Protein AF-A0A8B9MZ85-F1 (afdb_monomer_lite)

Sequence (224 aa):
MKKENIINDLSDKLKMLTQQQEKDKDLIETLSEDRARLLEEKKKLEEEVNKLRSSNFSPPTYSAAASETCGACAADVPTDTDRLVSDIAAEGRMDSTMETSMMAVHENVHMSEEKQRIMLLERTLQLKEEENKRLNQRLMSQSMSSVSSRHSEKIAIRDFQVGDLVLIILDERHDNYVLFTVSPTLYFLHSESLAALDLKPGECGKCQITFSYYLLLQITLLSK

pLDDT: mean 70.62, std 24.74, range [26.3, 98.62]

InterPro domains:
  IPR019460 Autophagy-related protein 11, C-terminal [PF10377] (136-198)
  IPR040040 Autophagy-related protein 11 [PTHR13222] (3-202)

Structure (mmCIF, N/CA/C/O backbone):
data_AF-A0A8B9MZ85-F1
#
_entry.id   AF-A0A8B9MZ85-F1
#
loop_
_atom_site.group_PDB
_atom_site.id
_atom_site.type_symbol
_atom_site.label_atom_id
_atom_site.label_alt_id
_atom_site.label_comp_id
_atom_site.label_asym_id
_atom_site.label_entity_id
_atom_site.label_seq_id
_atom_site.pdbx_PDB_ins_code
_atom_site.Cartn_x
_atom_site.Cartn_y
_atom_site.Cartn_z
_atom_site.occupancy
_atom_site.B_iso_or_equiv
_atom_site.auth_seq_id
_atom_site.auth_comp_id
_atom_site.auth_asym_id
_atom_site.auth_atom_id
_atom_site.pdbx_PDB_model_num
ATOM 1 N N . MET A 1 1 ? 37.169 29.923 6.397 1.00 67.94 1 MET A N 1
ATOM 2 C CA . MET A 1 1 ? 35.911 30.662 6.650 1.00 67.94 1 MET A CA 1
ATOM 3 C C . MET A 1 1 ? 34.661 29.919 6.175 1.00 67.94 1 MET A C 1
ATOM 5 O O . MET A 1 1 ? 34.071 29.260 7.010 1.00 67.94 1 MET A O 1
ATOM 9 N N . LYS A 1 2 ? 34.251 29.903 4.891 1.00 83.75 2 LYS A N 1
ATOM 10 C CA . LYS A 1 2 ? 32.970 29.246 4.502 1.00 83.75 2 LYS A CA 1
ATOM 11 C C . LYS A 1 2 ? 32.873 27.753 4.865 1.00 83.75 2 LYS A C 1
ATOM 13 O O . LYS A 1 2 ? 31.861 27.330 5.403 1.00 83.75 2 LYS A O 1
ATOM 18 N N . LYS A 1 3 ? 33.926 26.969 4.602 1.00 87.81 3 LYS A N 1
ATOM 19 C CA . LYS A 1 3 ? 33.958 25.529 4.930 1.00 87.81 3 LYS A CA 1
ATOM 20 C C . LYS A 1 3 ? 33.893 25.260 6.438 1.00 87.81 3 LYS A C 1
ATOM 22 O O . LYS A 1 3 ? 33.233 24.330 6.862 1.00 87.81 3 LYS A O 1
ATOM 27 N N . GLU A 1 4 ? 34.546 26.100 7.226 1.00 91.69 4 GLU A N 1
ATOM 28 C CA . GLU A 1 4 ? 34.612 25.982 8.686 1.00 91.69 4 GLU A CA 1
ATOM 29 C C . GLU A 1 4 ? 33.265 26.300 9.344 1.00 91.69 4 GLU A C 1
ATOM 31 O O . GLU A 1 4 ? 32.812 25.556 10.205 1.00 91.69 4 GLU A O 1
ATOM 36 N N . ASN A 1 5 ? 32.552 27.311 8.837 1.00 93.19 5 ASN A N 1
ATOM 37 C CA . ASN A 1 5 ? 31.185 27.604 9.274 1.00 93.19 5 ASN A CA 1
ATOM 38 C C . ASN A 1 5 ? 30.222 26.442 8.980 1.00 93.19 5 ASN A C 1
ATOM 40 O O . ASN A 1 5 ? 29.369 26.136 9.803 1.00 93.19 5 ASN A O 1
ATOM 44 N N . ILE A 1 6 ? 30.373 25.783 7.824 1.00 95.69 6 ILE A N 1
ATOM 45 C CA . ILE A 1 6 ? 29.563 24.609 7.462 1.00 95.69 6 ILE A CA 1
ATOM 46 C C . ILE A 1 6 ? 29.872 23.432 8.394 1.00 95.69 6 ILE A C 1
ATOM 48 O O . ILE A 1 6 ? 28.956 22.754 8.843 1.00 95.69 6 ILE A O 1
ATOM 52 N N . ILE A 1 7 ? 31.149 23.194 8.705 1.00 96.00 7 ILE A N 1
ATOM 53 C CA . ILE A 1 7 ? 31.558 22.122 9.624 1.00 96.00 7 ILE A CA 1
ATOM 54 C C . ILE A 1 7 ? 30.963 22.348 11.020 1.00 96.00 7 ILE A C 1
ATOM 56 O O . ILE A 1 7 ? 30.429 21.408 11.604 1.00 96.00 7 ILE A O 1
ATOM 60 N N . ASN A 1 8 ? 30.993 23.584 11.524 1.00 96.19 8 ASN A N 1
ATOM 61 C CA . ASN A 1 8 ? 30.421 23.914 12.829 1.00 96.19 8 ASN A CA 1
ATOM 62 C C . ASN A 1 8 ? 28.895 23.725 12.854 1.00 96.19 8 ASN A C 1
ATOM 64 O O . ASN A 1 8 ? 28.391 23.052 13.746 1.00 96.19 8 ASN A O 1
ATOM 68 N N . ASP A 1 9 ? 28.172 24.209 11.837 1.00 97.12 9 ASP A N 1
ATOM 69 C CA . ASP A 1 9 ? 26.714 24.022 11.730 1.00 97.12 9 ASP A CA 1
ATOM 70 C C . ASP A 1 9 ? 26.321 22.534 11.666 1.00 97.12 9 ASP A C 1
ATOM 72 O O . ASP A 1 9 ? 25.381 22.099 12.332 1.00 97.12 9 ASP A O 1
ATOM 76 N N . LEU A 1 10 ? 27.068 21.720 10.912 1.00 97.19 10 LEU A N 1
ATOM 77 C CA . LEU A 1 10 ? 26.842 20.273 10.860 1.00 97.19 10 LEU A CA 1
ATOM 78 C C . LEU A 1 10 ? 27.152 19.589 12.197 1.00 97.19 10 LEU A C 1
ATOM 80 O O . LEU A 1 10 ? 26.415 18.690 12.598 1.00 97.19 10 LEU A O 1
ATOM 84 N N . SER A 1 11 ? 28.204 20.017 12.895 1.00 97.38 11 SER A N 1
ATOM 85 C CA . SER A 1 11 ? 28.559 19.501 14.220 1.00 97.38 11 SER A CA 1
ATOM 86 C C . SER A 1 11 ? 27.481 19.824 15.260 1.00 97.38 11 SER A C 1
ATOM 88 O O . SER A 1 11 ? 27.093 18.954 16.042 1.00 97.38 11 SER A O 1
ATOM 90 N N . ASP A 1 12 ? 26.950 21.047 15.246 1.00 98.12 12 ASP A N 1
ATOM 91 C CA . ASP A 1 12 ? 25.876 21.465 16.147 1.00 98.12 12 ASP A CA 1
ATOM 92 C C . ASP A 1 12 ? 24.579 20.702 15.860 1.00 98.12 12 ASP A C 1
ATOM 94 O O . ASP A 1 12 ? 23.941 20.189 16.783 1.00 98.12 12 ASP A O 1
ATOM 98 N N . LYS A 1 13 ? 24.224 20.534 14.580 1.00 98.06 13 LYS A N 1
ATOM 99 C CA . LYS A 1 13 ? 23.077 19.712 14.165 1.00 98.06 13 LYS A CA 1
ATOM 100 C C . LYS A 1 13 ? 23.229 18.256 14.583 1.00 98.06 13 LYS A C 1
ATOM 102 O O . LYS A 1 13 ? 22.268 17.673 15.077 1.00 98.06 13 LYS A O 1
ATOM 107 N N . LEU A 1 14 ? 24.422 17.681 14.430 1.00 98.00 14 LEU A N 1
ATOM 108 C CA . LEU A 1 14 ? 24.700 16.315 14.864 1.00 98.00 14 LEU A CA 1
ATOM 109 C C . LEU A 1 14 ? 24.526 16.183 16.380 1.00 98.00 14 LEU A C 1
ATOM 111 O O . LEU A 1 14 ? 23.847 15.274 16.839 1.00 98.00 14 LEU A O 1
ATOM 115 N N . LYS A 1 15 ? 25.061 17.130 17.158 1.00 98.25 15 LYS A N 1
ATOM 116 C CA . LYS A 1 15 ? 24.920 17.143 18.619 1.00 98.25 15 LYS A CA 1
ATOM 117 C C . LYS A 1 15 ? 23.459 17.261 19.058 1.00 98.25 15 LYS A C 1
ATOM 119 O O . LYS A 1 15 ? 23.040 16.552 19.972 1.00 98.25 15 LYS A O 1
ATOM 124 N N . MET A 1 16 ? 22.689 18.128 18.402 1.00 98.25 16 MET A N 1
ATOM 125 C CA . MET A 1 16 ? 21.251 18.277 18.636 1.00 98.25 16 MET A CA 1
ATOM 126 C C . MET A 1 16 ? 20.495 16.982 18.330 1.00 98.25 16 MET A C 1
ATOM 128 O O . MET A 1 16 ? 19.674 16.551 19.137 1.00 98.25 16 MET A O 1
ATOM 132 N N . LEU A 1 17 ? 20.799 16.342 17.197 1.00 98.06 17 LEU A N 1
ATOM 133 C CA . LEU A 1 17 ? 20.158 15.097 16.786 1.00 98.06 17 LEU A CA 1
ATOM 134 C C . LEU A 1 17 ? 20.473 13.956 17.757 1.00 98.06 17 LEU A C 1
ATOM 136 O O . LEU A 1 17 ? 19.558 13.267 18.193 1.00 98.06 17 LEU A O 1
ATOM 140 N N . THR A 1 18 ? 21.734 13.803 18.165 1.00 97.69 18 THR A N 1
ATOM 141 C CA . THR A 1 18 ? 22.136 12.791 19.151 1.00 97.69 18 THR A CA 1
ATOM 142 C C . THR A 1 18 ? 21.452 13.017 20.499 1.00 97.69 18 THR A C 1
ATOM 144 O O . THR A 1 18 ? 20.992 12.065 21.123 1.00 97.69 18 THR A O 1
ATOM 147 N N . GLN A 1 19 ? 21.331 14.271 20.950 1.00 98.38 19 GLN A N 1
ATOM 148 C CA . GLN A 1 19 ? 20.625 14.569 22.197 1.00 98.38 19 GLN A CA 1
ATOM 149 C C . GLN A 1 19 ? 19.125 14.264 22.094 1.00 98.38 19 GLN A C 1
ATOM 151 O O . GLN A 1 19 ? 18.524 13.814 23.066 1.00 98.38 19 GLN A O 1
ATOM 156 N N . GLN A 1 20 ? 18.509 14.530 20.940 1.00 98.25 20 GLN A N 1
ATOM 157 C CA . GLN A 1 20 ? 17.109 14.185 20.718 1.00 98.25 20 GLN A CA 1
ATOM 158 C C . GLN A 1 20 ? 16.909 12.668 20.689 1.00 98.25 20 GLN A C 1
ATOM 160 O O . GLN A 1 20 ? 15.994 12.174 21.334 1.00 98.25 20 GLN A O 1
ATOM 165 N N . GLN A 1 21 ? 17.807 11.934 20.030 1.00 98.44 21 GLN A N 1
ATOM 166 C CA . GLN A 1 21 ? 17.767 10.477 19.975 1.00 98.44 21 GLN A CA 1
ATOM 167 C C . GLN A 1 21 ? 17.845 9.839 21.370 1.00 98.44 21 GLN A C 1
ATOM 169 O O . GLN A 1 21 ? 17.145 8.861 21.616 1.00 98.44 21 GLN A O 1
ATOM 174 N N . GLU A 1 22 ? 18.644 10.392 22.289 1.00 98.19 22 GLU A N 1
ATOM 175 C CA . GLU A 1 22 ? 18.686 9.891 23.671 1.00 98.19 22 GLU A CA 1
ATOM 176 C C . GLU A 1 22 ? 17.359 10.143 24.404 1.00 98.19 22 GLU A C 1
ATOM 178 O O . GLU A 1 22 ? 16.815 9.230 25.013 1.00 98.19 22 GLU A O 1
ATOM 183 N N . LYS A 1 23 ? 16.767 11.338 24.262 1.00 98.50 23 LYS A N 1
ATOM 184 C CA . LYS A 1 23 ? 15.450 11.640 24.858 1.00 98.50 23 LYS A CA 1
ATOM 185 C C . LYS A 1 23 ? 14.351 10.730 24.313 1.00 98.50 23 LYS A C 1
ATOM 187 O O . LYS A 1 23 ? 13.494 10.275 25.065 1.00 98.50 23 LYS A O 1
ATOM 192 N N . ASP A 1 24 ? 14.363 10.488 23.005 1.00 98.50 24 ASP A N 1
ATOM 193 C CA . ASP A 1 24 ? 13.384 9.622 22.354 1.00 98.50 24 ASP A CA 1
ATOM 194 C C . ASP A 1 24 ? 13.557 8.170 22.817 1.00 98.50 24 ASP A C 1
ATOM 196 O O . ASP A 1 24 ? 12.569 7.479 23.055 1.00 98.50 24 ASP A O 1
ATOM 200 N N . LYS A 1 25 ? 14.802 7.716 23.002 1.00 98.56 25 LYS A N 1
ATOM 201 C CA . LYS A 1 25 ? 15.117 6.398 23.562 1.00 98.56 25 LYS A CA 1
ATOM 202 C C . LYS A 1 25 ? 14.575 6.248 24.988 1.00 98.56 25 LYS A C 1
ATOM 204 O O . LYS A 1 25 ? 13.871 5.272 25.239 1.00 98.56 25 LYS A O 1
ATOM 209 N N . ASP A 1 26 ? 14.828 7.214 25.870 1.00 98.31 26 ASP A N 1
ATOM 210 C CA . ASP A 1 26 ? 14.332 7.195 27.257 1.00 98.31 26 ASP A CA 1
ATOM 211 C C . ASP A 1 26 ? 12.791 7.189 27.310 1.00 98.31 26 ASP A C 1
ATOM 213 O O . ASP A 1 26 ? 12.164 6.481 28.106 1.00 98.31 26 ASP A O 1
ATOM 217 N N . LEU A 1 27 ? 12.150 7.951 26.417 1.00 98.62 27 LEU A N 1
ATOM 218 C CA . LEU A 1 27 ? 10.695 7.980 26.291 1.00 98.62 27 LEU A CA 1
ATOM 219 C C . LEU A 1 27 ? 10.138 6.630 25.817 1.00 98.62 27 LEU A C 1
ATOM 221 O O . LEU A 1 27 ? 9.142 6.149 26.359 1.00 98.62 27 LEU A O 1
ATOM 225 N N . ILE A 1 28 ? 10.767 6.013 24.813 1.00 98.62 28 ILE A N 1
ATOM 226 C CA . ILE A 1 28 ? 10.369 4.695 24.303 1.00 98.62 28 ILE A CA 1
ATOM 227 C C . ILE A 1 28 ? 10.522 3.626 25.387 1.00 98.62 28 ILE A C 1
ATOM 229 O O . ILE A 1 28 ? 9.638 2.776 25.511 1.00 98.62 28 ILE A O 1
ATOM 233 N N . GLU A 1 29 ? 11.601 3.663 26.169 1.00 98.19 29 GLU A N 1
ATOM 234 C CA . GLU A 1 29 ? 11.818 2.750 27.295 1.00 98.19 29 GLU A CA 1
ATOM 235 C C . GLU A 1 29 ? 10.688 2.882 28.324 1.00 98.19 29 GLU A C 1
ATOM 237 O O . GLU A 1 29 ? 9.992 1.902 28.592 1.00 98.19 29 GLU A O 1
ATOM 242 N N . THR A 1 30 ? 10.394 4.109 28.765 1.00 98.44 30 THR A N 1
ATOM 243 C CA . THR A 1 30 ? 9.303 4.393 29.716 1.00 98.44 30 THR A CA 1
ATOM 244 C C . THR A 1 30 ? 7.948 3.890 29.202 1.00 98.44 30 THR A C 1
ATOM 246 O O . THR A 1 30 ? 7.232 3.166 29.891 1.00 98.44 30 THR A O 1
ATOM 249 N N . LEU A 1 31 ? 7.592 4.208 27.952 1.00 98.38 31 LEU A N 1
ATOM 250 C CA . LEU A 1 31 ? 6.328 3.759 27.354 1.00 98.38 31 LEU A CA 1
ATOM 251 C C . LEU A 1 31 ? 6.259 2.232 27.200 1.00 98.38 31 LEU A C 1
ATOM 253 O O . LEU A 1 31 ? 5.176 1.644 27.276 1.00 98.38 31 LEU A O 1
ATOM 257 N N . SER A 1 32 ? 7.399 1.581 26.971 1.00 98.44 32 SER A N 1
ATOM 258 C CA . SER A 1 32 ? 7.479 0.124 26.855 1.00 98.44 32 SER A CA 1
ATOM 259 C C . SER A 1 32 ? 7.265 -0.556 28.205 1.00 98.44 32 SER A C 1
ATOM 261 O O . SER A 1 32 ? 6.526 -1.542 28.275 1.00 98.44 32 SER A O 1
ATOM 263 N N . GLU A 1 33 ? 7.840 -0.009 29.275 1.00 98.44 33 GLU A N 1
ATOM 264 C CA . GLU A 1 33 ? 7.593 -0.465 30.644 1.00 98.44 33 GLU A CA 1
ATOM 265 C C . GLU A 1 33 ? 6.125 -0.281 31.040 1.00 98.44 33 GLU A C 1
ATOM 267 O O . GLU A 1 33 ? 5.496 -1.215 31.541 1.00 98.44 33 GLU A O 1
ATOM 272 N N . ASP A 1 34 ? 5.547 0.888 30.763 1.00 98.62 34 ASP A N 1
ATOM 273 C CA . ASP A 1 34 ? 4.136 1.183 31.032 1.00 98.62 34 ASP A CA 1
ATOM 274 C C . ASP A 1 34 ? 3.213 0.193 30.311 1.00 98.62 34 ASP A C 1
ATOM 276 O O . ASP A 1 34 ? 2.289 -0.368 30.907 1.00 98.62 34 ASP A O 1
ATOM 280 N N . ARG A 1 35 ? 3.501 -0.090 29.035 1.00 98.38 35 ARG A N 1
ATOM 281 C CA . ARG A 1 35 ? 2.769 -1.086 28.247 1.00 98.38 35 ARG A CA 1
ATOM 282 C C . ARG A 1 35 ? 2.878 -2.486 28.848 1.00 98.38 35 ARG A C 1
ATOM 284 O O . ARG A 1 35 ? 1.881 -3.209 28.851 1.00 98.38 35 ARG A O 1
ATOM 291 N N . ALA A 1 36 ? 4.055 -2.882 29.334 1.00 98.44 36 ALA A N 1
ATOM 292 C CA . ALA A 1 36 ? 4.249 -4.182 29.970 1.00 98.44 36 ALA A CA 1
ATOM 293 C C . ALA A 1 36 ? 3.409 -4.308 31.251 1.00 98.44 36 ALA A C 1
ATOM 295 O O . ALA A 1 36 ? 2.686 -5.295 31.404 1.00 98.44 36 ALA A O 1
ATOM 296 N N . ARG A 1 37 ? 3.416 -3.278 32.109 1.00 98.50 37 ARG A N 1
ATOM 297 C CA . ARG A 1 37 ? 2.602 -3.247 33.337 1.00 98.50 37 ARG A CA 1
ATOM 298 C C . ARG A 1 37 ? 1.105 -3.318 33.036 1.00 98.50 37 ARG A C 1
ATOM 300 O O . ARG A 1 37 ? 0.395 -4.107 33.651 1.00 98.50 37 ARG A O 1
ATOM 307 N N . LEU A 1 38 ? 0.631 -2.562 32.043 1.00 98.44 38 LEU A N 1
ATOM 308 C CA . LEU A 1 38 ? -0.774 -2.600 31.621 1.00 98.44 38 LEU A CA 1
ATOM 309 C C . LEU A 1 38 ? -1.193 -3.971 31.073 1.00 98.44 38 LEU A C 1
ATOM 311 O O . LEU A 1 38 ? -2.313 -4.416 31.317 1.00 98.44 38 LEU A O 1
ATOM 315 N N . LEU A 1 39 ? -0.319 -4.655 30.328 1.00 97.81 39 LEU A N 1
ATOM 316 C CA . LEU A 1 39 ? -0.603 -6.005 29.829 1.00 97.81 39 LEU A CA 1
ATOM 317 C C . LEU A 1 39 ? -0.692 -7.032 30.962 1.00 97.81 39 LEU A C 1
ATOM 319 O O . LEU A 1 39 ? -1.537 -7.926 30.903 1.00 97.81 39 LEU A O 1
ATOM 323 N N . GLU A 1 40 ? 0.143 -6.899 31.989 1.00 98.19 40 GLU A N 1
ATOM 324 C CA . GLU A 1 40 ? 0.089 -7.748 33.179 1.00 98.19 40 GLU A CA 1
ATOM 325 C C . GLU A 1 40 ? -1.189 -7.506 33.996 1.00 98.19 40 GLU A C 1
ATOM 327 O O . GLU A 1 40 ? -1.886 -8.462 34.344 1.00 98.19 40 GLU A O 1
ATOM 332 N N . GLU A 1 41 ? -1.555 -6.243 34.231 1.00 97.81 41 GLU A N 1
ATOM 333 C CA . GLU A 1 41 ? -2.801 -5.885 34.918 1.00 97.81 41 GLU A CA 1
ATOM 334 C C . GLU A 1 41 ? -4.027 -6.397 34.155 1.00 97.81 41 GLU A C 1
ATOM 336 O O . GLU A 1 41 ? -4.907 -7.034 34.737 1.00 97.81 41 GLU A O 1
ATOM 341 N N . LYS A 1 42 ? -4.053 -6.202 32.831 1.00 97.25 42 LYS A N 1
ATOM 342 C CA . LYS A 1 42 ? -5.108 -6.735 31.968 1.00 97.25 42 LYS A CA 1
ATOM 343 C C . LYS A 1 42 ? -5.227 -8.253 32.112 1.00 97.25 42 LYS A C 1
ATOM 345 O O . LYS A 1 42 ? -6.336 -8.751 32.285 1.00 97.25 42 LYS A O 1
ATOM 350 N N . LYS A 1 43 ? -4.107 -8.982 32.061 1.00 98.31 43 LYS A N 1
ATOM 351 C CA . LYS A 1 43 ? -4.096 -10.442 32.221 1.00 98.31 43 LYS A CA 1
ATOM 352 C C . LYS A 1 43 ? -4.680 -10.850 33.576 1.00 98.31 43 LYS A C 1
ATOM 354 O O . LYS A 1 43 ? -5.519 -11.745 33.631 1.00 98.31 43 LYS A O 1
ATOM 359 N N . LYS A 1 44 ? -4.284 -10.173 34.656 1.00 98.00 44 LYS A N 1
ATOM 360 C CA . LYS A 1 44 ? -4.810 -10.433 36.001 1.00 98.00 44 LYS A CA 1
ATOM 361 C C . LYS A 1 44 ? -6.325 -10.211 36.073 1.00 98.00 44 LYS A C 1
ATOM 363 O O . LYS A 1 44 ? -7.040 -11.054 36.607 1.00 98.00 44 LYS A O 1
ATOM 368 N N . LEU A 1 45 ? -6.826 -9.115 35.503 1.00 97.75 45 LEU A N 1
ATOM 369 C CA . LEU A 1 45 ? -8.263 -8.832 35.457 1.00 97.75 45 LEU A CA 1
ATOM 370 C C . LEU A 1 45 ? -9.027 -9.860 34.608 1.00 97.75 45 LEU A C 1
ATOM 372 O O . LEU A 1 45 ? -10.111 -10.290 34.995 1.00 97.75 45 LEU A O 1
ATOM 376 N N . GLU A 1 46 ? -8.468 -10.298 33.478 1.00 96.12 46 GLU A N 1
ATOM 377 C CA . GLU A 1 46 ? -9.050 -11.368 32.657 1.00 96.12 46 GLU A CA 1
ATOM 378 C C . GLU A 1 46 ? -9.126 -12.700 33.424 1.00 96.12 46 GLU A C 1
ATOM 380 O O . GLU A 1 46 ? -10.148 -13.388 33.360 1.00 96.12 46 GLU A O 1
ATOM 385 N N . GLU A 1 47 ? -8.093 -13.043 34.199 1.00 96.94 47 GLU A N 1
ATOM 386 C CA . GLU A 1 47 ? -8.089 -14.217 35.080 1.00 96.94 47 GLU A CA 1
ATOM 387 C C . GLU A 1 47 ? -9.144 -14.107 36.193 1.00 96.94 47 GLU A C 1
ATOM 389 O O . GLU A 1 47 ? -9.865 -15.075 36.451 1.00 96.94 47 GLU A O 1
ATOM 394 N N . GLU A 1 48 ? -9.299 -12.934 36.816 1.00 96.38 48 GLU A N 1
ATOM 395 C CA . GLU A 1 48 ? -10.333 -12.680 37.828 1.00 96.38 48 GLU A CA 1
ATOM 396 C C . GLU A 1 48 ? -11.751 -12.786 37.243 1.00 96.38 48 GLU A C 1
ATOM 398 O O . GLU A 1 48 ? -12.607 -13.466 37.816 1.00 96.38 48 GLU A O 1
ATOM 403 N N . VAL A 1 49 ? -11.997 -12.205 36.064 1.00 95.31 49 VAL A N 1
ATOM 404 C CA . VAL A 1 49 ? -13.276 -12.332 35.344 1.00 95.31 49 VAL A CA 1
ATOM 405 C C . VAL A 1 49 ? -13.561 -13.793 34.996 1.00 95.31 49 VAL A C 1
ATOM 407 O O . VAL A 1 49 ? -14.684 -14.270 35.180 1.00 95.31 49 VAL A O 1
ATOM 410 N N . ASN A 1 50 ? -12.554 -14.533 34.531 1.00 94.00 50 ASN A N 1
ATOM 411 C CA . ASN A 1 50 ? -12.704 -15.948 34.208 1.00 94.00 50 ASN A CA 1
ATOM 412 C C . ASN A 1 50 ? -12.970 -16.802 35.462 1.00 94.00 50 ASN A C 1
ATOM 414 O O . ASN A 1 50 ? -13.787 -17.727 35.426 1.00 94.00 50 ASN A O 1
ATOM 418 N N . LYS A 1 51 ? -12.346 -16.469 36.598 1.00 95.44 51 LYS A N 1
ATOM 419 C CA . LYS A 1 51 ? -12.603 -17.102 37.899 1.00 95.44 51 LYS A CA 1
ATOM 420 C C . LYS A 1 51 ? -14.030 -16.847 38.387 1.00 95.44 51 LYS A C 1
ATOM 422 O O . LYS A 1 51 ? -14.687 -17.775 38.844 1.00 95.44 51 LYS A O 1
ATOM 427 N N . LEU A 1 52 ? -14.540 -15.623 38.257 1.00 92.69 52 LEU A N 1
ATOM 428 C CA . LEU A 1 52 ? -15.928 -15.303 38.611 1.00 92.69 52 LEU A CA 1
ATOM 429 C C . LEU A 1 52 ? -16.924 -16.011 37.685 1.00 92.69 52 LEU A C 1
ATOM 431 O O . LEU A 1 52 ? -17.915 -16.568 38.151 1.00 92.69 52 LEU A O 1
ATOM 435 N N . ARG A 1 53 ? -16.637 -16.062 36.379 1.00 90.94 53 ARG A N 1
ATOM 436 C CA . ARG A 1 53 ? -17.454 -16.809 35.412 1.00 90.94 53 ARG A CA 1
ATOM 437 C C . ARG A 1 53 ? -17.486 -18.305 35.730 1.00 90.94 53 ARG A C 1
ATOM 439 O O . ARG A 1 53 ? -18.555 -18.898 35.665 1.00 90.94 53 ARG A O 1
ATOM 446 N N . SER A 1 54 ? -16.352 -18.906 36.088 1.00 81.06 54 SER A N 1
ATOM 447 C CA . SER A 1 54 ? -16.277 -20.327 36.465 1.00 81.06 54 SER A CA 1
ATOM 448 C C . SER A 1 54 ? -16.871 -20.618 37.849 1.00 81.06 54 SER A C 1
ATOM 450 O O . SER A 1 54 ? -17.468 -21.673 38.036 1.00 81.06 54 SER A O 1
ATOM 452 N N . SER A 1 55 ? -16.799 -19.674 38.793 1.00 75.19 55 SER A N 1
ATOM 453 C CA . SER A 1 55 ? -17.421 -19.786 40.120 1.00 75.19 55 SER A CA 1
ATOM 454 C C . SER A 1 55 ? -18.952 -19.683 40.096 1.00 75.19 55 SER A C 1
ATOM 456 O O . SER A 1 55 ? -19.595 -20.152 41.032 1.00 75.19 55 SER A O 1
ATOM 458 N N . ASN A 1 56 ? -19.540 -19.079 39.058 1.00 58.97 56 ASN A N 1
ATOM 459 C CA . ASN A 1 56 ? -20.989 -18.876 38.934 1.00 58.97 56 ASN A CA 1
ATOM 460 C C . ASN A 1 56 ? -21.725 -20.009 38.195 1.00 58.97 56 ASN A C 1
ATOM 462 O O . ASN A 1 56 ? -22.934 -19.917 37.994 1.00 58.97 56 ASN A O 1
ATOM 466 N N . PHE A 1 57 ? -21.038 -21.093 37.822 1.00 53.69 57 PHE A N 1
ATOM 467 C CA . PHE A 1 57 ? -21.686 -22.327 37.373 1.00 53.69 57 PHE A CA 1
ATOM 468 C C . PHE A 1 57 ? -21.798 -23.317 38.537 1.00 53.69 57 PHE A C 1
ATOM 470 O O . PHE A 1 57 ? -21.061 -24.299 38.606 1.00 53.69 57 PHE A O 1
ATOM 477 N N . SER A 1 58 ? -22.750 -23.082 39.445 1.00 49.44 58 SER A N 1
ATOM 478 C CA . SER A 1 58 ? -23.374 -24.188 40.173 1.00 49.44 58 SER A CA 1
ATOM 479 C C . SER A 1 58 ? -24.723 -24.488 39.508 1.00 49.44 58 SER A C 1
ATOM 481 O O . SER A 1 58 ? -25.568 -23.596 39.394 1.00 49.44 58 SER A O 1
ATOM 483 N N . PRO A 1 59 ? -24.952 -25.709 38.995 1.00 43.47 59 PRO A N 1
ATOM 484 C CA . PRO A 1 59 ? -26.303 -26.112 38.657 1.00 43.47 59 PRO A CA 1
ATOM 485 C C . PRO A 1 59 ? -27.082 -26.232 39.975 1.00 43.47 59 PRO A C 1
ATOM 487 O O . PRO A 1 59 ? -26.553 -26.790 40.943 1.00 43.47 59 PRO A O 1
ATOM 490 N N . PRO A 1 60 ? -28.318 -25.721 40.063 1.00 38.56 60 PRO A N 1
ATOM 491 C CA . PRO A 1 60 ? -29.134 -25.973 41.232 1.00 38.56 60 PRO A CA 1
ATOM 492 C C . PRO A 1 60 ? -29.432 -27.476 41.320 1.00 38.56 60 PRO A C 1
ATOM 494 O O . PRO A 1 60 ? -30.064 -28.070 40.448 1.00 38.56 60 PRO A O 1
ATOM 497 N N . THR A 1 61 ? -28.924 -28.089 42.389 1.00 42.91 61 THR A N 1
ATOM 498 C CA . THR A 1 61 ? -29.290 -29.424 42.857 1.00 42.91 61 THR A CA 1
ATOM 499 C C . THR A 1 61 ? -30.774 -29.429 43.201 1.00 42.91 61 THR A C 1
ATOM 501 O O . THR A 1 61 ? -31.176 -28.855 44.212 1.00 42.91 61 THR A O 1
ATOM 504 N N . TYR A 1 62 ? -31.580 -30.126 42.406 1.00 36.69 62 TYR A N 1
ATOM 505 C CA . TYR A 1 62 ? -32.903 -30.572 42.830 1.00 36.69 62 TYR A CA 1
ATOM 506 C C . TYR A 1 62 ? -32.862 -32.087 42.972 1.00 36.69 62 TYR A C 1
ATOM 508 O O . TYR A 1 62 ? -32.560 -32.814 42.027 1.00 36.69 62 TYR A O 1
ATOM 516 N N . SER A 1 63 ? -33.111 -32.541 44.195 1.00 37.19 63 SER A N 1
ATOM 517 C CA . SER A 1 63 ? -33.147 -33.944 44.573 1.00 37.19 63 SER A CA 1
ATOM 518 C C . SER A 1 63 ? -34.585 -34.471 44.532 1.00 37.19 63 SER A C 1
ATOM 520 O O . SER A 1 63 ? -35.494 -33.804 45.018 1.00 37.19 63 SER A O 1
ATOM 522 N N . ALA A 1 64 ? -34.702 -35.706 44.032 1.00 31.08 64 ALA A N 1
ATOM 523 C CA . ALA A 1 64 ? -35.697 -36.749 44.312 1.00 31.08 64 ALA A CA 1
ATOM 524 C C . ALA A 1 64 ? -37.156 -36.612 43.814 1.00 31.08 64 ALA A C 1
ATOM 526 O O . ALA A 1 64 ? -37.956 -35.890 44.398 1.00 31.08 64 ALA A O 1
ATOM 527 N N . ALA A 1 65 ? -37.541 -37.499 42.879 1.00 30.55 65 ALA A N 1
ATOM 528 C CA . ALA A 1 65 ? -38.522 -38.568 43.148 1.00 30.55 65 ALA A CA 1
ATOM 529 C C . ALA A 1 65 ? -38.573 -39.656 42.039 1.00 30.55 65 ALA A C 1
ATOM 531 O O . ALA A 1 65 ? -38.798 -39.354 40.874 1.00 30.55 65 ALA A O 1
ATOM 532 N N . ALA A 1 66 ? -38.453 -40.915 42.490 1.00 29.14 66 ALA A N 1
ATOM 533 C CA . ALA A 1 66 ? -39.059 -42.166 41.990 1.00 29.14 66 ALA A CA 1
ATOM 534 C C . ALA A 1 66 ? -38.542 -42.904 40.718 1.00 29.14 66 ALA A C 1
ATOM 536 O O . ALA A 1 66 ? -38.900 -42.596 39.589 1.00 29.14 66 ALA A O 1
ATOM 537 N N . SER A 1 67 ? -37.813 -43.997 41.005 1.00 30.41 67 SER A N 1
ATOM 538 C CA . SER A 1 67 ? -37.943 -45.393 40.518 1.00 30.41 67 SER A CA 1
ATOM 539 C C . SER A 1 67 ? -37.790 -45.792 39.033 1.00 30.41 67 SER A C 1
ATOM 541 O O . SER A 1 67 ? -38.727 -45.759 38.249 1.00 30.41 67 SER A O 1
ATOM 543 N N . GLU A 1 68 ? -36.591 -46.320 38.745 1.00 34.06 68 GLU A N 1
ATOM 544 C CA . GLU A 1 68 ? -36.228 -47.611 38.105 1.00 34.06 68 GLU A CA 1
ATOM 545 C C . GLU A 1 68 ? -37.110 -48.245 37.000 1.00 34.06 68 GLU A C 1
ATOM 547 O O . GLU A 1 68 ? -38.197 -48.746 37.268 1.00 34.06 68 GLU A O 1
ATOM 552 N N . THR A 1 69 ? -36.542 -48.437 35.793 1.00 27.97 69 THR A N 1
ATOM 553 C CA . THR A 1 69 ? -36.238 -49.770 35.196 1.00 27.97 69 THR A CA 1
ATOM 554 C C . THR A 1 69 ? -35.493 -49.675 33.842 1.00 27.97 69 THR A C 1
ATOM 556 O O . THR A 1 69 ? -35.917 -48.979 32.934 1.00 27.97 69 THR A O 1
ATOM 559 N N . CYS A 1 70 ? -34.372 -50.411 33.749 1.00 32.78 70 CYS A N 1
ATOM 560 C CA . CYS A 1 70 ? -33.700 -51.032 32.584 1.00 32.78 70 CYS A CA 1
ATOM 561 C C . CYS A 1 70 ? -33.772 -50.424 31.159 1.00 32.78 70 CYS A C 1
ATOM 563 O O . CYS A 1 70 ? -34.826 -50.407 30.534 1.00 32.78 70 CYS A O 1
ATOM 565 N N . GLY A 1 71 ? -32.597 -50.208 30.545 1.00 28.98 71 GLY A N 1
ATOM 566 C CA . GLY A 1 71 ? -32.430 -50.247 29.080 1.00 28.98 71 GLY A CA 1
ATOM 567 C C . GLY A 1 71 ? -31.230 -49.448 28.565 1.00 28.98 71 GLY A C 1
ATOM 568 O O . GLY A 1 71 ? -31.093 -48.273 28.868 1.00 28.98 71 GLY A O 1
ATOM 569 N N . ALA A 1 72 ? -30.335 -50.091 27.821 1.00 32.31 72 ALA A N 1
ATOM 570 C CA . ALA A 1 72 ? -29.008 -49.599 27.461 1.00 32.31 72 ALA A CA 1
ATOM 571 C C . ALA A 1 72 ? -28.952 -48.621 26.261 1.00 32.31 72 ALA A C 1
ATOM 573 O O . ALA A 1 72 ? -29.726 -48.737 25.321 1.00 32.31 72 ALA A O 1
ATOM 574 N N . CYS A 1 73 ? -27.911 -47.776 26.291 1.00 35.22 73 CYS A N 1
ATOM 575 C CA . CYS A 1 73 ? -27.115 -47.220 25.180 1.00 35.22 73 CYS A CA 1
ATOM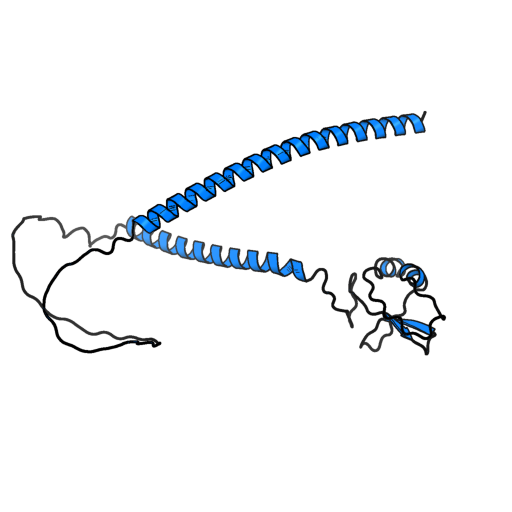 576 C C . CYS A 1 73 ? -27.727 -46.248 24.139 1.00 35.22 73 CYS A C 1
ATOM 578 O O . CYS A 1 73 ? -28.347 -46.650 23.169 1.00 35.22 73 CYS A O 1
ATOM 580 N N . ALA A 1 74 ? -27.285 -44.990 24.287 1.00 31.42 74 ALA A N 1
ATOM 581 C CA . ALA A 1 74 ? -26.470 -44.195 23.350 1.00 31.42 74 ALA A CA 1
ATOM 582 C C . ALA A 1 74 ? -27.045 -43.621 22.030 1.00 31.42 74 ALA A C 1
ATOM 584 O O . ALA A 1 74 ? -27.369 -44.343 21.097 1.00 31.42 74 ALA A O 1
ATOM 585 N N . ALA A 1 75 ? -26.858 -42.292 21.958 1.00 35.81 75 ALA A N 1
ATOM 586 C CA . ALA A 1 75 ? -26.664 -41.400 20.809 1.00 35.81 75 ALA A CA 1
ATOM 587 C C . ALA A 1 75 ? -27.897 -40.994 19.984 1.00 35.81 75 ALA A C 1
ATOM 589 O O . ALA A 1 75 ? -28.379 -41.762 19.164 1.00 35.81 75 ALA A O 1
ATOM 590 N N . ASP A 1 76 ? -28.283 -39.717 20.117 1.00 26.30 76 ASP A N 1
ATOM 591 C CA . ASP A 1 76 ? -29.121 -39.013 19.142 1.00 26.30 76 ASP A CA 1
ATOM 592 C C . ASP A 1 76 ? -28.484 -37.662 18.752 1.00 26.30 76 ASP A C 1
ATOM 594 O O . ASP A 1 76 ? -28.337 -36.738 19.553 1.00 26.30 76 ASP A O 1
ATOM 598 N N . VAL A 1 77 ? -28.053 -37.609 17.494 1.00 38.03 77 VAL A N 1
ATOM 599 C CA . VAL A 1 77 ? -28.048 -36.458 16.567 1.00 38.03 77 VAL A CA 1
ATOM 600 C C . VAL A 1 77 ? -29.360 -36.644 15.789 1.00 38.03 77 VAL A C 1
ATOM 602 O O . VAL A 1 77 ? -29.556 -37.810 15.435 1.00 38.03 77 VAL A O 1
ATOM 605 N N . PRO A 1 78 ? -30.248 -35.664 15.464 1.00 41.41 78 PRO A N 1
ATOM 606 C CA . PRO A 1 78 ? -30.003 -34.582 14.479 1.00 41.41 78 PRO A CA 1
ATOM 607 C C . PRO A 1 78 ? -30.861 -33.286 14.690 1.00 41.41 78 PRO A C 1
ATOM 609 O O . PRO A 1 78 ? -31.779 -33.258 15.495 1.00 41.41 78 PRO A O 1
ATOM 612 N N . THR A 1 79 ? -30.449 -32.103 14.214 1.00 30.75 79 THR A N 1
ATOM 613 C CA . THR A 1 79 ? -30.815 -31.446 12.929 1.00 30.75 79 THR A CA 1
ATOM 614 C C . THR A 1 79 ? -32.261 -30.927 12.827 1.00 30.75 79 THR A C 1
ATOM 616 O O . THR A 1 79 ? -33.208 -31.682 13.006 1.00 30.75 79 THR A O 1
ATOM 619 N N . ASP A 1 80 ? -3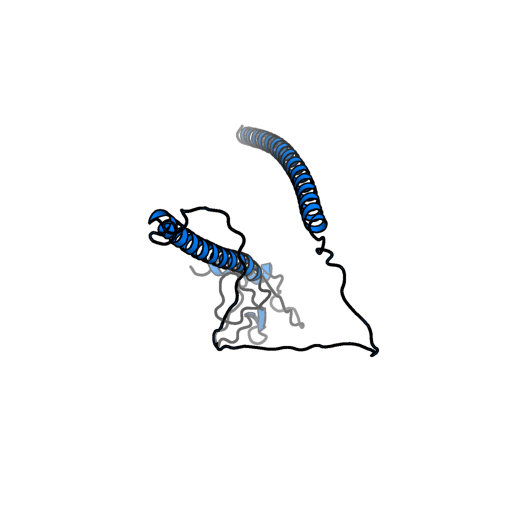2.354 -29.661 12.389 1.00 29.45 80 ASP A N 1
ATOM 620 C CA . ASP A 1 80 ? -33.464 -29.009 11.671 1.00 29.45 80 ASP A CA 1
ATOM 621 C C . ASP A 1 80 ? -34.775 -28.727 12.424 1.00 29.45 80 ASP A C 1
ATOM 623 O O . ASP A 1 80 ? -35.142 -29.408 13.366 1.00 29.45 80 ASP A O 1
ATOM 627 N N . THR A 1 81 ? -35.634 -27.780 12.056 1.00 32.81 81 THR A N 1
ATOM 628 C CA . THR A 1 81 ? -35.622 -26.533 11.276 1.00 32.81 81 THR A CA 1
ATOM 629 C C . THR A 1 81 ? -37.095 -26.101 11.341 1.00 32.81 81 THR A C 1
ATOM 631 O O . THR A 1 81 ? -37.978 -26.896 11.044 1.00 32.81 81 THR A O 1
ATOM 634 N N . ASP A 1 82 ? -37.334 -24.849 11.730 1.00 30.72 82 ASP A N 1
ATOM 635 C CA . ASP A 1 82 ? -38.515 -24.025 11.434 1.00 30.72 82 ASP A CA 1
ATOM 636 C C . ASP A 1 82 ? -39.960 -24.430 11.844 1.00 30.72 82 ASP A C 1
ATOM 638 O O . ASP A 1 82 ? -40.500 -25.472 11.495 1.00 30.72 82 ASP A O 1
ATOM 642 N N . ARG A 1 83 ? -40.642 -23.386 12.352 1.00 35.81 83 ARG A N 1
ATOM 643 C CA . ARG A 1 83 ? -42.034 -22.957 12.071 1.00 35.81 83 ARG A CA 1
ATOM 644 C C . ARG A 1 83 ? -43.213 -23.486 12.906 1.00 35.81 83 ARG A C 1
ATOM 646 O O . ARG A 1 83 ? -43.783 -24.530 12.645 1.00 35.81 83 ARG A O 1
ATOM 653 N N . LEU A 1 84 ? -43.674 -22.541 13.736 1.00 35.16 84 LEU A N 1
ATOM 654 C CA . LEU A 1 84 ? -45.013 -21.923 13.775 1.00 35.16 84 LEU A CA 1
ATOM 655 C C . LEU A 1 84 ? -46.262 -22.760 14.123 1.00 35.16 84 LEU A C 1
ATOM 657 O O . LEU A 1 84 ? -46.583 -23.756 13.492 1.00 35.16 84 LEU A O 1
ATOM 661 N N . VAL A 1 85 ? -47.064 -22.095 14.966 1.00 30.55 85 VAL A N 1
ATOM 662 C CA . VAL A 1 85 ? -48.537 -22.034 15.063 1.00 30.55 85 VAL A CA 1
ATOM 663 C C . VAL A 1 85 ? -49.101 -22.497 16.414 1.00 30.55 85 VAL A C 1
ATOM 665 O O . VAL A 1 85 ? -48.844 -23.589 16.903 1.00 30.55 85 VAL A O 1
ATOM 668 N N . SER A 1 86 ? -49.848 -21.549 16.984 1.00 34.88 86 SER A N 1
ATOM 669 C CA . SER A 1 86 ? -50.684 -21.513 18.182 1.00 34.88 86 SER A CA 1
ATOM 670 C C . SER A 1 86 ? -51.624 -22.701 18.402 1.00 34.88 86 SER A C 1
ATOM 672 O O . SER A 1 86 ? -52.064 -23.313 17.438 1.00 34.88 86 SER A O 1
ATOM 674 N N . ASP A 1 87 ? -52.019 -22.932 19.664 1.00 32.72 87 ASP A N 1
ATOM 675 C CA . ASP A 1 87 ? -53.411 -22.780 20.150 1.00 32.72 87 ASP A CA 1
ATOM 676 C C . ASP A 1 87 ? -53.531 -23.209 21.638 1.00 32.72 87 ASP A C 1
ATOM 678 O O . ASP A 1 87 ? -52.950 -24.205 22.051 1.00 32.72 87 ASP A O 1
ATOM 682 N N . ILE A 1 88 ? -53.990 -22.325 22.537 1.00 33.34 88 ILE A N 1
ATOM 683 C CA . ILE A 1 88 ? -55.354 -22.170 23.106 1.00 33.34 88 ILE A CA 1
ATOM 684 C C . ILE A 1 88 ? -55.508 -22.831 24.496 1.00 33.34 88 ILE A C 1
ATOM 686 O O . ILE A 1 88 ? -55.419 -24.038 24.656 1.00 33.34 88 ILE A O 1
ATOM 690 N N . ALA A 1 89 ? -55.760 -21.947 25.473 1.00 31.97 89 ALA A N 1
ATOM 691 C CA . ALA A 1 89 ? -56.620 -22.022 26.665 1.00 31.97 89 ALA A CA 1
ATOM 692 C C . ALA A 1 89 ? -56.964 -23.377 27.322 1.00 31.97 89 ALA A C 1
ATOM 694 O O . ALA A 1 89 ? -57.527 -24.258 26.686 1.00 31.97 89 ALA A O 1
ATOM 695 N N . ALA A 1 90 ? -56.878 -23.433 28.658 1.00 34.81 90 ALA A N 1
ATOM 696 C CA . ALA A 1 90 ? -58.040 -23.274 29.555 1.00 34.81 90 ALA A CA 1
ATOM 697 C C . ALA A 1 90 ? -57.723 -23.739 30.992 1.00 34.81 90 ALA A C 1
ATOM 699 O O . ALA A 1 90 ? -57.085 -24.766 31.170 1.00 34.81 90 ALA A O 1
ATOM 700 N N . GLU A 1 91 ? -58.218 -22.954 31.961 1.00 37.53 91 GLU A N 1
ATOM 701 C CA . GLU A 1 91 ? -58.674 -23.294 33.329 1.00 37.53 91 GLU A CA 1
ATOM 702 C C . GLU A 1 91 ? -57.839 -24.260 34.197 1.00 37.53 91 GLU A C 1
ATOM 704 O O . GLU A 1 91 ? -57.526 -25.376 33.825 1.00 37.53 91 GLU A O 1
ATOM 709 N N . GLY A 1 92 ? -57.490 -23.964 35.446 1.00 33.19 92 GLY A N 1
ATOM 710 C CA . GLY A 1 92 ? -58.229 -23.263 36.488 1.00 33.19 92 GLY A CA 1
ATOM 711 C C . GLY A 1 92 ? -58.069 -24.071 37.788 1.00 33.19 92 GLY A C 1
ATOM 712 O O . GLY A 1 92 ? -57.836 -25.277 37.732 1.00 33.19 92 GLY A O 1
ATOM 713 N N . ARG A 1 93 ? -58.200 -23.394 38.938 1.00 41.03 93 ARG A N 1
ATOM 714 C CA . ARG A 1 93 ? -58.621 -23.891 40.270 1.00 41.03 93 ARG A CA 1
ATOM 715 C C . ARG A 1 93 ? -57.725 -23.419 41.422 1.00 41.03 93 ARG A C 1
ATOM 717 O O . ARG A 1 93 ? -56.504 -23.481 41.389 1.00 41.03 93 ARG A O 1
ATOM 724 N N . MET A 1 94 ? -58.433 -22.891 42.409 1.00 43.47 94 MET A N 1
ATOM 725 C CA . MET A 1 94 ? -58.039 -22.003 43.494 1.00 43.47 94 MET A CA 1
ATOM 726 C C . MET A 1 94 ? -57.529 -22.763 44.725 1.00 43.47 94 MET A C 1
ATOM 728 O O . MET A 1 94 ? -58.023 -23.851 45.000 1.00 43.47 94 MET A O 1
ATOM 732 N N . ASP A 1 95 ? -56.642 -22.127 45.495 1.00 34.97 95 ASP A N 1
ATOM 733 C CA . ASP A 1 95 ? -56.782 -21.934 46.954 1.00 34.97 95 ASP A CA 1
ATOM 734 C C . ASP A 1 95 ? -55.745 -20.873 47.387 1.00 34.97 95 ASP A C 1
ATOM 736 O O . ASP A 1 95 ? -54.547 -21.057 47.214 1.00 34.97 95 ASP A O 1
ATOM 740 N N . SER A 1 96 ? -56.124 -19.620 47.652 1.00 43.75 96 SER A N 1
ATOM 741 C CA . SER A 1 96 ? -56.703 -19.092 48.898 1.00 43.75 96 SER A CA 1
ATOM 742 C C . SER A 1 96 ? -55.776 -19.218 50.115 1.00 43.75 96 SER A C 1
ATOM 744 O O . SER A 1 96 ? -55.899 -20.119 50.937 1.00 43.75 96 SER A O 1
ATOM 746 N N . THR A 1 97 ? -54.894 -18.233 50.306 1.00 45.56 97 THR A N 1
ATOM 747 C CA . THR A 1 97 ? -54.579 -17.730 51.649 1.00 45.56 97 THR A CA 1
ATOM 748 C C . THR A 1 97 ? -54.496 -16.212 51.583 1.00 45.56 97 THR A C 1
ATOM 750 O O . THR A 1 97 ? -53.881 -15.616 50.705 1.00 45.56 97 THR A O 1
ATOM 753 N N . MET A 1 98 ? -55.262 -15.620 52.475 1.00 50.66 98 MET A N 1
ATOM 754 C CA . MET A 1 98 ? -55.694 -14.242 52.545 1.00 50.66 98 MET A CA 1
ATOM 755 C C . MET A 1 98 ? -54.573 -13.370 53.117 1.00 50.66 98 MET A C 1
ATOM 757 O O . MET A 1 98 ? -54.285 -13.482 54.299 1.00 50.66 98 MET A O 1
ATOM 761 N N . GLU A 1 99 ? -53.996 -12.468 52.322 1.00 40.91 99 GLU A N 1
ATOM 762 C CA . GLU A 1 99 ? -53.442 -11.220 52.856 1.00 40.91 99 GLU A CA 1
ATOM 763 C C . GLU A 1 99 ? -53.766 -10.044 51.932 1.00 40.91 99 GLU A C 1
ATOM 765 O O . GLU A 1 99 ? -53.249 -9.869 50.832 1.00 40.91 99 GLU A O 1
ATOM 770 N N . THR A 1 100 ? -54.712 -9.258 52.428 1.00 45.22 100 THR A N 1
ATOM 771 C CA . THR A 1 100 ? -54.970 -7.850 52.166 1.00 45.22 100 THR A CA 1
ATOM 772 C C . THR A 1 100 ? -53.765 -7.088 51.603 1.00 45.22 100 THR A C 1
ATOM 774 O O . THR A 1 100 ? -52.886 -6.664 52.345 1.00 45.22 100 THR A O 1
ATOM 777 N N . SER A 1 101 ? -53.786 -6.787 50.305 1.00 43.72 101 SER A N 1
ATOM 778 C CA . SER A 1 101 ? -53.106 -5.600 49.780 1.00 43.72 101 SER A CA 1
ATOM 779 C C . SER A 1 101 ? -53.951 -4.980 48.671 1.00 43.72 101 SER A C 1
ATOM 781 O O . SER A 1 101 ? -53.906 -5.354 47.499 1.00 43.72 101 SER A O 1
ATOM 783 N N . MET A 1 102 ? -54.820 -4.061 49.084 1.00 47.84 102 MET A N 1
ATOM 784 C CA . MET A 1 102 ? -55.692 -3.283 48.212 1.00 47.84 102 MET A CA 1
ATOM 785 C C . MET A 1 102 ? -54.870 -2.212 47.489 1.00 47.84 102 MET A C 1
ATOM 787 O O . MET A 1 102 ? -54.949 -1.059 47.888 1.00 47.84 102 MET A O 1
ATOM 791 N N . MET A 1 103 ? -54.048 -2.542 46.480 1.00 48.25 103 MET A N 1
ATOM 792 C CA . MET A 1 103 ? -53.386 -1.474 45.702 1.00 48.25 103 MET A CA 1
ATOM 793 C C . MET A 1 103 ? -52.750 -1.831 44.344 1.00 48.25 103 MET A C 1
ATOM 795 O O . MET A 1 103 ? -51.937 -1.061 43.852 1.00 48.25 103 MET A O 1
ATOM 799 N N . ALA A 1 104 ? -53.125 -2.922 43.670 1.00 53.47 104 ALA A N 1
ATOM 800 C CA . ALA A 1 104 ? -52.520 -3.289 42.375 1.00 53.47 104 ALA A CA 1
ATOM 801 C C . ALA A 1 104 ? -53.495 -3.201 41.183 1.00 53.47 104 ALA A C 1
ATOM 803 O O . ALA A 1 104 ? -53.608 -4.129 40.389 1.00 53.47 104 ALA A O 1
ATOM 804 N N . VAL A 1 105 ? -54.227 -2.088 41.051 1.00 46.38 105 VAL A N 1
ATOM 805 C CA . VAL A 1 105 ? -55.076 -1.809 39.865 1.00 46.38 105 VAL A CA 1
ATOM 806 C C . VAL A 1 105 ? -54.601 -0.562 39.095 1.00 46.38 105 VAL A C 1
ATOM 808 O O . VAL A 1 105 ? -55.092 -0.277 38.008 1.00 46.38 105 VAL A O 1
ATOM 811 N N . HIS A 1 106 ? -53.576 0.149 39.583 1.00 42.47 106 HIS A N 1
ATOM 812 C CA . HIS A 1 106 ? -53.095 1.401 38.980 1.00 42.47 106 HIS A CA 1
ATOM 813 C C . HIS A 1 106 ? -51.603 1.374 38.577 1.00 42.47 106 HIS A C 1
ATOM 815 O O . HIS A 1 106 ? -50.911 2.380 38.660 1.00 42.47 106 HIS A O 1
ATOM 821 N N . GLU A 1 107 ? -51.072 0.244 38.107 1.00 42.47 107 GLU A N 1
ATOM 822 C CA . GLU A 1 107 ? -49.750 0.227 37.435 1.00 42.47 107 GLU A CA 1
ATOM 823 C C . GLU A 1 107 ? -49.814 -0.179 35.957 1.00 42.47 107 GLU A C 1
ATOM 825 O O . GLU A 1 107 ? -48.800 -0.159 35.265 1.00 42.47 107 GLU A O 1
ATOM 830 N N . ASN A 1 108 ? -51.015 -0.461 35.435 1.00 50.56 108 ASN A N 1
ATOM 831 C CA . ASN A 1 108 ? -51.207 -0.887 34.044 1.00 50.56 108 ASN A CA 1
ATOM 832 C C . ASN A 1 108 ? -51.920 0.134 33.136 1.00 50.56 108 ASN A C 1
ATOM 834 O O . ASN A 1 108 ? -52.017 -0.108 31.938 1.00 50.56 108 ASN A O 1
ATOM 838 N N . VAL A 1 109 ? -52.419 1.264 33.656 1.00 52.25 109 VAL A N 1
ATOM 839 C CA . VAL A 1 109 ? -53.236 2.217 32.860 1.00 52.25 109 VAL A CA 1
ATOM 840 C C . VAL A 1 109 ? -52.418 3.362 32.257 1.00 52.25 109 VAL A C 1
ATOM 842 O O . VAL A 1 109 ? -52.855 4.022 31.321 1.00 52.25 109 VAL A O 1
ATOM 845 N N . HIS A 1 110 ? -51.183 3.553 32.699 1.00 54.75 110 HIS A N 1
ATOM 846 C CA . HIS A 1 110 ? -50.257 4.433 32.010 1.00 54.75 110 HIS A CA 1
ATOM 847 C C . HIS A 1 110 ? -48.866 3.854 32.215 1.00 54.75 110 HIS A C 1
ATOM 849 O O . HIS A 1 110 ? -48.226 4.080 33.239 1.00 54.75 110 HIS A O 1
ATOM 855 N N . MET A 1 111 ? -48.368 3.102 31.231 1.00 52.78 111 MET A N 1
ATOM 856 C CA . MET A 1 111 ? -46.930 3.152 30.977 1.00 52.78 111 MET A CA 1
ATOM 857 C C . MET A 1 111 ? -46.609 4.647 30.934 1.00 52.78 111 MET A C 1
ATOM 859 O O . MET A 1 111 ? -47.145 5.338 30.064 1.00 52.78 111 MET A O 1
ATOM 863 N N . SER A 1 112 ? -45.905 5.181 31.939 1.00 75.50 112 SER A N 1
ATOM 864 C CA . SER A 1 112 ? -45.664 6.625 31.979 1.00 75.50 112 SER A CA 1
ATOM 865 C C . SER A 1 112 ? -45.029 7.018 30.645 1.00 75.50 112 SER A C 1
ATOM 867 O O . SER A 1 112 ? -44.285 6.225 30.057 1.00 75.50 112 SER A O 1
ATOM 869 N N . GLU A 1 113 ? -45.365 8.189 30.108 1.00 82.25 113 GLU A N 1
ATOM 870 C CA . GLU A 1 113 ? -44.807 8.644 28.825 1.00 82.25 113 GLU A CA 1
ATOM 871 C C . GLU A 1 113 ? -43.274 8.535 28.818 1.00 82.25 113 GLU A C 1
ATOM 873 O O . GLU A 1 113 ? -42.655 8.203 27.810 1.00 82.25 113 GLU A O 1
ATOM 878 N N . GLU A 1 114 ? -42.668 8.719 29.989 1.00 82.38 114 GLU A N 1
ATOM 879 C CA . GLU A 1 114 ? -41.252 8.517 30.246 1.00 82.38 114 GLU A CA 1
ATOM 880 C C . GLU A 1 114 ? -40.810 7.058 30.060 1.00 82.38 114 GLU A C 1
ATOM 882 O O . GLU A 1 114 ? -39.846 6.804 29.344 1.00 82.38 114 GLU A O 1
ATOM 887 N N . LYS A 1 115 ? -41.549 6.077 30.589 1.00 87.88 115 LYS 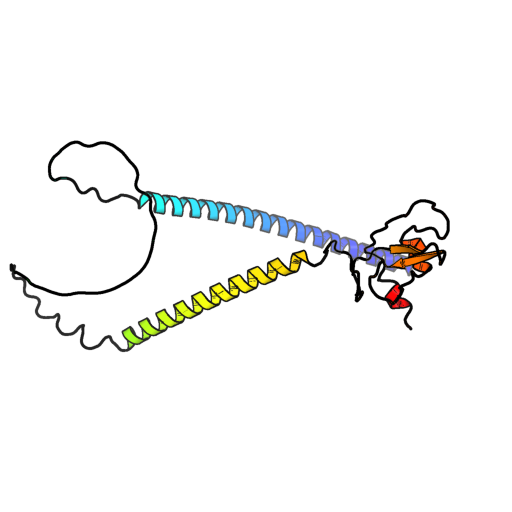A N 1
ATOM 888 C CA . LYS A 1 115 ? -41.274 4.648 30.368 1.00 87.88 115 LYS A CA 1
ATOM 889 C C . LYS A 1 115 ? -41.404 4.252 28.891 1.00 87.88 115 LYS A C 1
ATOM 891 O O . LYS A 1 115 ? -40.613 3.447 28.400 1.00 87.88 115 LYS A O 1
ATOM 896 N N . GLN A 1 116 ? -42.360 4.829 28.158 1.00 92.94 116 GLN A N 1
ATOM 897 C CA . GLN A 1 116 ? -42.476 4.625 26.704 1.00 92.94 116 GLN A CA 1
ATOM 898 C C . GLN A 1 116 ? -41.316 5.277 25.937 1.00 92.94 116 GLN A C 1
ATOM 900 O O . GLN A 1 116 ? -40.763 4.677 25.013 1.00 92.94 116 GLN A O 1
ATOM 905 N N . ARG A 1 117 ? -40.907 6.484 26.342 1.00 93.94 117 ARG A N 1
ATOM 906 C CA . ARG A 1 117 ? -39.766 7.203 25.765 1.00 93.94 117 ARG A CA 1
ATOM 907 C C . ARG A 1 117 ? -38.454 6.453 25.984 1.00 93.94 117 ARG A C 1
ATOM 909 O O . ARG A 1 117 ? -37.661 6.359 25.051 1.00 93.94 117 ARG A O 1
ATOM 916 N N . ILE A 1 118 ? -38.249 5.901 27.179 1.00 94.75 118 ILE A N 1
ATOM 917 C CA . ILE A 1 118 ? -37.075 5.089 27.519 1.00 94.75 118 ILE A CA 1
ATOM 918 C C . ILE A 1 118 ? -37.001 3.867 26.597 1.00 94.75 118 ILE A C 1
ATOM 920 O O . ILE A 1 118 ? -35.995 3.692 25.919 1.00 94.75 118 ILE A O 1
ATOM 924 N N . MET A 1 119 ? -38.093 3.111 26.446 1.00 95.50 119 MET A N 1
ATOM 925 C CA . MET A 1 119 ? -38.130 1.933 25.567 1.00 95.50 119 MET A CA 1
ATOM 926 C C . MET A 1 119 ? -37.814 2.270 24.097 1.00 95.50 119 MET A C 1
ATOM 928 O O . MET A 1 119 ? -37.116 1.524 23.407 1.00 95.50 119 MET A O 1
ATOM 932 N N . LEU A 1 120 ? -38.311 3.405 23.594 1.00 96.19 120 LEU A N 1
ATOM 933 C CA . LEU A 1 120 ? -38.024 3.855 22.229 1.00 96.19 120 LEU A CA 1
ATOM 934 C C . LEU A 1 120 ? -36.550 4.245 22.051 1.00 96.19 120 LEU A C 1
ATOM 936 O O . LEU A 1 120 ? -35.938 3.922 21.027 1.00 96.19 120 LEU A O 1
ATOM 940 N N . LEU A 1 121 ? -35.983 4.947 23.033 1.00 96.94 121 LEU A N 1
ATOM 941 C CA . LEU A 1 121 ? -34.581 5.351 23.022 1.00 96.94 121 LEU A CA 1
ATOM 942 C C . LEU A 1 121 ? -33.654 4.140 23.113 1.00 96.94 121 LEU A C 1
ATOM 944 O O . LEU A 1 121 ? -32.708 4.069 22.338 1.00 96.94 121 LEU A O 1
ATOM 948 N N . GLU A 1 122 ? -33.961 3.166 23.967 1.00 96.38 122 GLU A N 1
ATOM 949 C CA . GLU A 1 122 ? -33.220 1.904 24.069 1.00 96.38 122 GLU A CA 1
ATOM 950 C C . GLU A 1 122 ? -33.213 1.152 22.735 1.00 96.38 122 GLU A C 1
ATOM 952 O O . GLU A 1 122 ? -32.156 0.751 22.249 1.00 96.38 122 GLU A O 1
ATOM 957 N N . ARG A 1 123 ? -34.372 1.044 22.073 1.00 96.88 123 ARG A N 1
ATOM 958 C CA . ARG A 1 123 ? -34.471 0.419 20.746 1.00 96.88 123 ARG A CA 1
ATOM 959 C C . ARG A 1 123 ? -33.659 1.169 19.689 1.00 96.88 123 ARG A C 1
ATOM 961 O O . ARG A 1 123 ? -33.016 0.556 18.841 1.00 96.88 123 ARG A O 1
ATOM 968 N N . THR A 1 124 ? -33.691 2.499 19.729 1.00 96.94 124 THR A N 1
ATOM 969 C CA . THR A 1 124 ? -32.947 3.345 18.784 1.00 96.94 124 THR A CA 1
ATOM 970 C C . THR A 1 124 ? -31.442 3.242 19.017 1.00 96.94 124 THR A C 1
ATOM 972 O O . THR A 1 124 ? -30.676 3.161 18.057 1.00 96.94 124 THR A O 1
ATOM 975 N N . LEU A 1 125 ? -31.021 3.208 20.281 1.00 98.00 125 LEU A N 1
ATOM 976 C CA . LEU A 1 125 ? -29.631 3.030 20.675 1.00 98.00 125 LEU A CA 1
ATOM 977 C C . LEU A 1 125 ? -29.104 1.676 20.197 1.00 98.00 125 LEU A C 1
ATOM 979 O O . LEU A 1 125 ? -28.065 1.647 19.550 1.00 98.00 125 LEU A O 1
ATOM 983 N N . GLN A 1 126 ? -29.857 0.591 20.403 1.00 97.31 126 GLN A N 1
ATOM 984 C CA . GLN A 1 126 ? -29.489 -0.743 19.915 1.00 97.31 126 GLN A CA 1
ATOM 985 C C . GLN A 1 126 ? -29.294 -0.772 18.394 1.00 97.31 126 GLN A C 1
ATOM 987 O O . GLN A 1 126 ? -28.280 -1.273 17.911 1.00 97.31 126 GLN A O 1
ATOM 992 N N . LEU A 1 127 ? -30.216 -0.176 17.628 1.00 96.94 127 LEU A N 1
ATOM 993 C CA . LEU A 1 127 ? -30.075 -0.075 16.170 1.00 96.94 127 LEU A CA 1
ATOM 994 C C . LEU A 1 127 ? -28.832 0.734 15.768 1.00 96.94 127 LEU A C 1
ATOM 996 O O . LEU A 1 127 ? -28.143 0.386 14.808 1.00 96.94 127 LEU A O 1
ATOM 1000 N N . LYS A 1 128 ? -28.523 1.812 16.501 1.00 97.81 128 LYS A N 1
ATOM 1001 C CA . LYS A 1 128 ? -27.333 2.637 16.256 1.00 97.81 128 LYS A CA 1
ATOM 1002 C C . LYS A 1 128 ? -26.037 1.919 16.626 1.00 97.81 128 LYS A C 1
ATOM 1004 O O . LYS A 1 128 ? -25.059 2.053 15.893 1.00 97.81 128 LYS A O 1
ATOM 1009 N N . GLU A 1 129 ? -26.025 1.143 17.703 1.00 96.75 129 GLU A N 1
ATOM 1010 C CA . GLU A 1 129 ? -24.892 0.300 18.098 1.00 96.75 129 GLU A CA 1
ATOM 1011 C C . GLU A 1 129 ? -24.637 -0.812 17.075 1.00 96.75 129 GLU A C 1
ATOM 1013 O O . GLU A 1 129 ? -23.489 -1.038 16.686 1.00 96.75 129 GLU A O 1
ATOM 1018 N N . GLU A 1 130 ? -25.691 -1.453 16.566 1.00 97.12 130 GLU A N 1
ATOM 1019 C CA . GLU A 1 130 ? -25.586 -2.460 15.508 1.00 97.12 130 GLU A CA 1
ATOM 1020 C C . GLU A 1 130 ? -25.055 -1.857 14.197 1.00 97.12 130 GLU A C 1
ATOM 1022 O O . GLU A 1 130 ? -24.132 -2.402 13.581 1.00 97.12 130 GLU A O 1
ATOM 1027 N N . GLU A 1 131 ? -25.572 -0.694 13.789 1.00 96.75 131 GLU A N 1
ATOM 1028 C CA . GLU A 1 131 ? -25.084 0.031 12.614 1.00 96.75 131 GLU A CA 1
ATOM 1029 C C . GLU A 1 131 ? -23.610 0.425 12.772 1.00 96.75 131 GLU A C 1
ATOM 1031 O O . GLU A 1 131 ? -22.815 0.221 11.850 1.00 96.75 131 GLU A O 1
ATOM 1036 N N . ASN A 1 132 ? -23.225 0.940 13.943 1.00 96.75 132 ASN A N 1
ATOM 1037 C CA . ASN A 1 132 ? -21.846 1.312 14.241 1.00 96.75 132 ASN A CA 1
ATOM 1038 C C . ASN A 1 132 ? -20.922 0.091 14.175 1.00 96.75 132 ASN A C 1
ATOM 1040 O O . ASN A 1 132 ? -19.897 0.133 13.495 1.00 96.75 132 ASN A O 1
ATOM 1044 N N . LYS A 1 133 ? -21.329 -1.035 14.771 1.00 97.75 133 LYS A N 1
ATOM 1045 C CA . LYS A 1 133 ? -20.595 -2.303 14.694 1.00 97.75 133 LYS A CA 1
ATOM 1046 C C . LYS A 1 133 ? -20.412 -2.761 13.247 1.00 97.75 133 LYS A C 1
ATOM 1048 O O . LYS A 1 133 ? -19.300 -3.110 12.853 1.00 97.75 133 LYS A O 1
ATOM 1053 N N . ARG A 1 134 ? -21.472 -2.710 12.435 1.00 96.94 134 ARG A N 1
ATOM 1054 C CA . ARG A 1 134 ? -21.429 -3.060 11.007 1.00 96.94 134 ARG A CA 1
ATOM 1055 C C . ARG A 1 134 ? -20.485 -2.145 10.222 1.00 96.94 134 ARG A C 1
ATOM 1057 O O . ARG A 1 134 ? -19.718 -2.621 9.383 1.00 96.94 134 ARG A O 1
ATOM 1064 N N . LEU A 1 135 ? -20.526 -0.837 10.478 1.00 96.31 135 LEU A N 1
ATOM 1065 C CA . LEU A 1 135 ? -19.633 0.135 9.843 1.00 96.31 135 LEU A CA 1
ATOM 1066 C C . LEU A 1 135 ? -18.179 -0.083 10.258 1.00 96.31 135 LEU A C 1
ATOM 1068 O O . LEU A 1 135 ? -17.302 -0.080 9.399 1.00 96.31 135 LEU A O 1
ATOM 1072 N N . ASN A 1 136 ? -17.925 -0.335 11.540 1.00 93.94 136 ASN A N 1
ATOM 1073 C CA . ASN A 1 136 ? -16.587 -0.583 12.063 1.00 93.94 136 ASN A CA 1
ATOM 1074 C C . ASN A 1 136 ? -16.004 -1.888 11.495 1.00 93.94 136 ASN A C 1
ATOM 1076 O O . ASN A 1 136 ? -14.871 -1.909 11.023 1.00 93.94 136 ASN A O 1
ATOM 1080 N N . GLN A 1 137 ? -16.813 -2.949 11.396 1.00 93.25 137 GLN A N 1
ATOM 1081 C CA . GLN A 1 137 ? -16.427 -4.182 10.704 1.00 93.25 137 GLN A CA 1
ATOM 1082 C C . GLN A 1 137 ? -16.068 -3.920 9.235 1.00 93.25 137 GLN A C 1
ATOM 1084 O O . GLN A 1 137 ? -15.060 -4.432 8.741 1.00 93.25 137 GLN A O 1
ATOM 1089 N N . ARG A 1 138 ? -16.860 -3.103 8.529 1.00 92.06 138 ARG A N 1
ATOM 1090 C CA . ARG A 1 138 ? -16.576 -2.722 7.139 1.00 92.06 138 ARG A CA 1
ATOM 1091 C C . ARG A 1 138 ? -15.289 -1.909 7.022 1.00 92.06 138 ARG A C 1
ATOM 1093 O O . ARG A 1 138 ? -14.512 -2.163 6.108 1.00 92.06 138 ARG A O 1
ATOM 1100 N N . LEU A 1 139 ? -15.056 -0.973 7.940 1.00 89.56 139 LEU A N 1
ATOM 1101 C CA . LEU A 1 139 ? -13.843 -0.163 7.989 1.00 89.56 139 LEU A CA 1
ATOM 1102 C C . LEU A 1 139 ? -12.613 -1.043 8.231 1.00 89.56 139 LEU A C 1
ATOM 1104 O O . LEU A 1 139 ? -11.658 -0.965 7.471 1.00 89.56 139 LEU A O 1
ATOM 1108 N N . MET A 1 140 ? -12.658 -1.937 9.221 1.00 86.50 140 MET A N 1
ATOM 1109 C CA . MET A 1 140 ? -11.573 -2.887 9.493 1.00 86.50 140 MET A CA 1
ATOM 1110 C C . MET A 1 140 ? -11.307 -3.812 8.299 1.00 86.50 140 MET A C 1
ATOM 1112 O O . MET A 1 140 ? -10.153 -4.029 7.929 1.00 86.50 140 MET A O 1
ATOM 1116 N N . SER A 1 141 ? -12.365 -4.300 7.647 1.00 81.94 141 SER A N 1
ATOM 1117 C CA . SER A 1 141 ? -12.246 -5.133 6.443 1.00 81.94 141 SER A CA 1
ATOM 1118 C C . SER A 1 141 ? -11.625 -4.359 5.276 1.00 81.94 141 SER A C 1
ATOM 1120 O O . SER A 1 141 ? -10.793 -4.895 4.549 1.00 81.94 141 SER A O 1
ATOM 1122 N N . GLN A 1 142 ? -11.981 -3.083 5.110 1.00 79.81 142 GLN A N 1
ATOM 1123 C CA . GLN A 1 142 ? -11.414 -2.227 4.071 1.00 79.81 142 GLN A CA 1
ATOM 1124 C C . GLN A 1 142 ? -9.939 -1.904 4.349 1.00 79.81 142 GLN A C 1
ATOM 1126 O O . GLN A 1 142 ? -9.107 -2.066 3.455 1.00 79.81 142 GLN A O 1
ATOM 1131 N N . SER A 1 143 ? -9.603 -1.514 5.580 1.00 68.75 143 SER A N 1
ATOM 1132 C CA . SER A 1 143 ? -8.243 -1.145 5.990 1.00 68.75 143 SER A CA 1
ATOM 1133 C C . SER A 1 143 ? -7.242 -2.294 5.865 1.00 68.75 143 SER A C 1
ATOM 1135 O O . SER A 1 143 ? -6.084 -2.051 5.547 1.00 68.75 143 SER A O 1
ATOM 1137 N N . MET A 1 144 ? -7.677 -3.543 6.055 1.00 58.62 144 MET A N 1
ATOM 1138 C CA . MET A 1 144 ? -6.809 -4.717 5.889 1.00 58.62 144 MET A CA 1
ATOM 1139 C C . MET A 1 144 ? -6.792 -5.262 4.451 1.00 58.62 144 MET A C 1
ATOM 1141 O O . MET A 1 144 ? -5.864 -5.975 4.077 1.00 58.62 144 MET A O 1
ATOM 1145 N N . SER A 1 145 ? -7.772 -4.901 3.614 1.00 57.62 145 SER A N 1
ATOM 1146 C CA . SER A 1 145 ? -7.813 -5.314 2.200 1.00 57.62 145 SER A CA 1
ATOM 1147 C C . SER A 1 145 ? -6.885 -4.501 1.284 1.00 57.62 145 SER A C 1
ATOM 1149 O O . SER A 1 145 ? -6.480 -4.986 0.230 1.00 57.62 145 SER A O 1
ATOM 1151 N N . SER A 1 146 ? -6.498 -3.285 1.686 1.00 52.91 146 SER A N 1
ATOM 1152 C CA . SER A 1 146 ? -5.661 -2.376 0.886 1.00 52.91 146 SER A CA 1
ATOM 1153 C C . SER A 1 146 ? -4.150 -2.630 1.005 1.00 52.91 146 SER A C 1
ATOM 1155 O O . SER A 1 146 ? -3.365 -2.001 0.294 1.00 52.91 146 SER A O 1
ATOM 1157 N N . VAL A 1 147 ? -3.729 -3.569 1.861 1.00 51.72 147 VAL A N 1
ATOM 1158 C CA . VAL A 1 147 ? -2.307 -3.862 2.126 1.00 51.72 147 VAL A CA 1
ATOM 1159 C C . VAL A 1 147 ? -1.746 -4.950 1.196 1.00 51.72 147 VAL A C 1
ATOM 1161 O O . VAL A 1 147 ? -0.539 -5.048 1.023 1.00 51.72 147 VAL A O 1
ATOM 1164 N N . SER A 1 148 ? -2.590 -5.729 0.510 1.00 52.59 148 SER A N 1
ATOM 1165 C CA . SER A 1 148 ? -2.113 -6.827 -0.350 1.00 52.59 148 SER A CA 1
ATOM 1166 C C . SER A 1 148 ? -1.876 -6.429 -1.820 1.00 52.59 148 SER A C 1
ATOM 1168 O O . SER A 1 148 ? -1.159 -7.131 -2.529 1.00 52.59 148 SER A O 1
ATOM 1170 N N . SER A 1 149 ? -2.404 -5.289 -2.295 1.00 53.16 149 SER A N 1
ATOM 1171 C CA . SER A 1 149 ? -2.317 -4.919 -3.723 1.00 53.16 149 SER A CA 1
ATOM 1172 C C . SER A 1 149 ? -1.069 -4.127 -4.119 1.00 53.16 149 SER A C 1
ATOM 1174 O O . SER A 1 149 ? -0.842 -3.936 -5.309 1.00 53.16 149 SER A O 1
ATOM 1176 N N . ARG A 1 150 ? -0.270 -3.625 -3.167 1.00 55.38 150 ARG A N 1
ATOM 1177 C CA . ARG A 1 150 ? 0.855 -2.714 -3.476 1.00 55.38 150 ARG A CA 1
ATOM 1178 C C . ARG A 1 150 ? 2.118 -3.407 -3.998 1.00 55.38 150 ARG A C 1
ATOM 1180 O O . ARG A 1 150 ? 3.084 -2.740 -4.340 1.00 55.38 150 ARG A O 1
ATOM 1187 N N . HIS A 1 151 ? 2.088 -4.728 -4.081 1.00 54.28 151 HIS A N 1
ATOM 1188 C CA . HIS A 1 151 ? 3.156 -5.587 -4.589 1.00 54.28 151 HIS A CA 1
ATOM 1189 C C . HIS A 1 151 ? 2.536 -6.862 -5.159 1.00 54.28 151 HIS A C 1
ATOM 1191 O O . HIS A 1 151 ? 2.930 -7.971 -4.805 1.00 54.28 151 HIS A O 1
ATOM 1197 N N . SER A 1 152 ? 1.468 -6.747 -5.957 1.00 57.81 152 SER A N 1
ATOM 1198 C CA . SER A 1 152 ? 1.036 -7.928 -6.695 1.00 57.81 152 SER A CA 1
ATOM 1199 C C . SER A 1 152 ? 2.191 -8.321 -7.610 1.00 57.81 152 SER A C 1
ATOM 1201 O O . SER A 1 152 ? 2.481 -7.601 -8.561 1.00 57.81 152 SER A O 1
ATOM 1203 N N . GLU A 1 153 ? 2.830 -9.455 -7.325 1.00 65.56 153 GLU A N 1
ATOM 1204 C CA . GLU A 1 153 ? 3.794 -10.160 -8.183 1.00 65.56 153 GLU A CA 1
ATOM 1205 C C . GLU A 1 153 ? 3.072 -10.721 -9.427 1.00 65.56 153 GLU A C 1
ATOM 1207 O O . GLU A 1 153 ? 3.160 -11.887 -9.800 1.00 65.56 153 GLU A O 1
ATOM 1212 N N . LYS A 1 154 ? 2.222 -9.887 -10.021 1.00 80.62 154 LYS A N 1
ATOM 1213 C CA . LYS A 1 154 ? 1.397 -10.148 -11.183 1.00 80.62 154 LYS A CA 1
ATOM 1214 C C . LYS A 1 154 ? 1.892 -9.217 -12.263 1.00 80.62 154 LYS A C 1
ATOM 1216 O O . LYS A 1 154 ? 1.963 -8.008 -12.069 1.00 80.62 154 LYS A O 1
ATOM 1221 N N . ILE A 1 155 ? 2.224 -9.811 -13.393 1.00 82.19 155 ILE A N 1
ATOM 1222 C CA . ILE A 1 155 ? 2.741 -9.096 -14.545 1.00 82.19 155 ILE A CA 1
ATOM 1223 C C . ILE A 1 155 ? 1.559 -8.438 -15.263 1.00 82.19 155 ILE A C 1
ATOM 1225 O O . ILE A 1 155 ? 0.577 -9.112 -15.590 1.00 82.19 155 ILE A O 1
ATOM 1229 N N . ALA A 1 156 ? 1.645 -7.138 -15.518 1.00 83.06 156 ALA A N 1
ATOM 1230 C CA . ALA A 1 156 ? 0.725 -6.435 -16.395 1.00 83.06 156 ALA A CA 1
ATOM 1231 C C . ALA A 1 156 ? 0.995 -6.839 -17.852 1.00 83.06 156 ALA A C 1
ATOM 1233 O O . ALA A 1 156 ? 2.138 -6.863 -18.301 1.00 83.06 156 ALA A O 1
ATOM 1234 N N . ILE A 1 157 ? -0.068 -7.165 -18.590 1.00 84.12 157 ILE A N 1
ATOM 1235 C CA . ILE A 1 157 ? 0.004 -7.595 -20.000 1.00 84.12 157 ILE A CA 1
ATOM 1236 C C . ILE A 1 157 ? -0.674 -6.605 -20.964 1.00 84.12 157 ILE A C 1
ATOM 1238 O O . ILE A 1 157 ? -0.570 -6.761 -22.185 1.00 84.12 157 ILE A O 1
ATOM 1242 N N . ARG A 1 158 ? -1.395 -5.606 -20.430 1.00 85.12 158 ARG A N 1
ATOM 1243 C CA . ARG A 1 158 ? -2.134 -4.547 -21.145 1.00 85.12 158 ARG A CA 1
ATOM 1244 C C . ARG A 1 158 ? -2.251 -3.297 -20.267 1.00 85.12 158 ARG A C 1
ATOM 1246 O O . ARG A 1 158 ? -2.121 -3.412 -19.054 1.00 85.12 158 ARG A O 1
ATOM 1253 N N . ASP A 1 159 ? -2.541 -2.153 -20.896 1.00 83.94 159 ASP A N 1
ATOM 1254 C CA . ASP A 1 159 ? -2.858 -0.867 -20.247 1.00 83.94 159 ASP A CA 1
ATOM 1255 C C . ASP A 1 159 ? -1.834 -0.419 -19.190 1.00 83.94 159 ASP A C 1
ATOM 1257 O O . ASP A 1 159 ? -2.203 0.059 -18.118 1.00 83.94 159 ASP A O 1
ATOM 1261 N N . PHE A 1 160 ? -0.547 -0.568 -19.522 1.00 81.31 160 PHE A N 1
ATOM 1262 C CA . PHE A 1 160 ? 0.591 -0.331 -18.633 1.00 81.31 160 PHE A CA 1
ATOM 1263 C C . PHE A 1 160 ? 0.506 1.007 -17.892 1.00 81.31 160 PHE A C 1
ATOM 1265 O O . PHE A 1 160 ? 0.477 2.074 -18.513 1.00 81.31 160 PHE A O 1
ATOM 1272 N N . GLN A 1 161 ? 0.503 0.937 -16.563 1.00 78.75 161 GLN A N 1
ATOM 1273 C CA . GLN A 1 161 ? 0.535 2.084 -15.672 1.00 78.75 161 GLN A CA 1
ATOM 1274 C C . GLN A 1 161 ? 1.889 2.252 -14.998 1.00 78.75 161 GLN A C 1
ATOM 1276 O O . GLN A 1 161 ? 2.759 1.378 -14.973 1.00 78.75 161 GLN A O 1
ATOM 1281 N N . VAL A 1 162 ? 2.041 3.437 -14.417 1.00 76.69 162 VAL A N 1
ATOM 1282 C CA . VAL A 1 162 ? 3.210 3.805 -13.642 1.00 76.69 162 VAL A CA 1
ATOM 1283 C C . VAL A 1 162 ? 3.346 2.897 -12.412 1.00 76.69 162 VAL A C 1
ATOM 1285 O O . VAL A 1 162 ? 2.555 3.017 -11.483 1.00 76.69 162 VAL A O 1
ATOM 1288 N N . GLY A 1 163 ? 4.369 2.035 -12.380 1.00 75.44 163 GLY A N 1
ATOM 1289 C CA . GLY A 1 163 ? 4.671 1.144 -11.250 1.00 75.44 163 GLY A CA 1
ATOM 1290 C C . GLY A 1 163 ? 4.231 -0.309 -11.440 1.00 75.44 163 GLY A C 1
ATOM 1291 O O . GLY A 1 163 ? 4.403 -1.111 -10.523 1.00 75.44 163 GLY A O 1
ATOM 1292 N N . ASP A 1 164 ? 3.699 -0.657 -12.613 1.00 79.44 164 ASP A N 1
ATOM 1293 C CA . ASP A 1 164 ? 3.324 -2.031 -12.933 1.00 79.44 164 ASP A CA 1
ATOM 1294 C C . ASP A 1 164 ? 4.551 -2.931 -13.126 1.00 79.44 164 ASP A C 1
ATOM 1296 O O .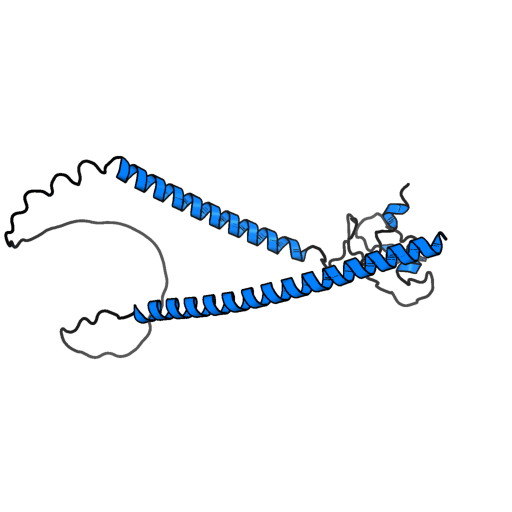 ASP A 1 164 ? 5.558 -2.542 -13.727 1.00 79.44 164 ASP A O 1
ATOM 1300 N N . LEU A 1 165 ? 4.437 -4.177 -12.664 1.00 81.38 165 LEU A N 1
ATOM 1301 C CA . LEU A 1 165 ? 5.411 -5.218 -12.962 1.00 81.38 165 LEU A CA 1
ATOM 1302 C C . LEU A 1 165 ? 5.212 -5.680 -14.408 1.00 81.38 165 LEU A C 1
ATOM 1304 O O . LEU A 1 165 ? 4.123 -6.112 -14.777 1.00 81.38 165 LEU A O 1
ATOM 1308 N N . VAL A 1 166 ? 6.259 -5.621 -15.225 1.00 84.56 166 VAL A N 1
ATOM 1309 C CA . VAL A 1 166 ? 6.205 -6.005 -16.643 1.00 84.56 166 VAL A CA 1
ATOM 1310 C C . VAL A 1 166 ? 7.249 -7.069 -16.958 1.00 84.56 166 VAL A C 1
ATOM 1312 O O . VAL A 1 166 ? 8.296 -7.147 -16.314 1.00 84.56 166 VAL A O 1
ATOM 1315 N N . LEU A 1 167 ? 6.952 -7.903 -17.953 1.00 84.00 167 LEU A N 1
ATOM 1316 C CA . LEU A 1 167 ? 7.877 -8.905 -18.468 1.00 84.00 167 LEU A CA 1
ATOM 1317 C C . LEU A 1 167 ? 8.548 -8.355 -19.725 1.00 84.00 167 LEU A C 1
ATOM 1319 O O . LEU A 1 167 ? 7.861 -7.954 -20.661 1.00 84.00 167 LEU A O 1
ATOM 1323 N N . ILE A 1 168 ? 9.876 -8.356 -19.745 1.00 85.00 168 ILE A N 1
ATOM 1324 C CA . ILE A 1 168 ? 10.675 -7.920 -20.891 1.00 85.00 168 ILE A CA 1
ATOM 1325 C C . ILE A 1 168 ? 11.185 -9.166 -21.613 1.00 85.00 168 ILE A C 1
ATOM 1327 O O . ILE A 1 168 ? 11.730 -10.073 -20.983 1.00 85.00 168 ILE A O 1
ATOM 1331 N N . ILE A 1 169 ? 11.004 -9.206 -22.929 1.00 83.06 169 ILE A N 1
ATOM 1332 C CA . ILE A 1 169 ? 11.466 -10.280 -23.809 1.00 83.06 169 ILE A CA 1
ATOM 1333 C C . ILE A 1 169 ? 12.358 -9.700 -24.907 1.00 83.06 169 ILE A C 1
ATOM 1335 O O . ILE A 1 169 ? 12.176 -8.560 -25.328 1.00 83.06 169 ILE A O 1
ATOM 1339 N N . LEU A 1 170 ? 13.329 -10.480 -25.372 1.00 82.12 170 LEU A N 1
ATOM 1340 C CA . LEU A 1 170 ? 14.118 -10.128 -26.549 1.00 82.12 170 LEU A CA 1
ATOM 1341 C C . LEU A 1 170 ? 13.334 -10.516 -27.806 1.00 82.12 170 LEU A C 1
ATOM 1343 O O . LEU A 1 170 ? 12.943 -11.674 -27.951 1.00 82.12 170 LEU A O 1
ATOM 1347 N N . ASP A 1 171 ? 13.121 -9.564 -28.707 1.00 82.19 171 ASP A N 1
ATOM 1348 C CA . ASP A 1 171 ? 12.590 -9.838 -30.037 1.00 82.19 171 ASP A CA 1
ATOM 1349 C C . ASP A 1 171 ? 13.747 -10.073 -31.014 1.00 82.19 171 ASP A C 1
ATOM 1351 O O . ASP A 1 171 ? 14.446 -9.141 -31.416 1.00 82.19 171 ASP A O 1
ATOM 1355 N N . GLU A 1 172 ? 13.940 -11.330 -31.415 1.00 79.19 172 GLU A N 1
ATOM 1356 C CA . GLU A 1 172 ? 15.002 -11.750 -32.337 1.00 79.19 172 GLU A CA 1
ATOM 1357 C C . GLU A 1 172 ? 14.877 -11.124 -33.733 1.00 79.19 172 GLU A C 1
ATOM 1359 O O . GLU A 1 172 ? 15.868 -11.007 -34.450 1.00 79.19 172 GLU A O 1
ATOM 1364 N N . ARG A 1 173 ? 13.672 -10.708 -34.148 1.00 78.75 173 ARG A N 1
ATOM 1365 C CA . ARG A 1 173 ? 13.468 -10.093 -35.470 1.00 78.75 173 ARG A CA 1
ATOM 1366 C C . ARG A 1 173 ? 13.967 -8.660 -35.506 1.00 78.75 173 ARG A C 1
ATOM 1368 O O . ARG A 1 173 ? 14.384 -8.181 -36.559 1.00 78.75 173 ARG A O 1
ATOM 1375 N N . HIS A 1 174 ? 13.861 -7.980 -34.370 1.00 78.25 174 HIS A N 1
ATOM 1376 C CA . HIS A 1 174 ? 14.218 -6.578 -34.227 1.00 78.25 174 HIS A CA 1
ATOM 1377 C C . HIS A 1 174 ? 15.549 -6.375 -33.499 1.00 78.25 174 HIS A C 1
ATOM 1379 O O . HIS A 1 174 ? 16.007 -5.239 -33.465 1.00 78.25 174 HIS A O 1
ATOM 1385 N N . ASP A 1 175 ? 16.158 -7.430 -32.944 1.00 79.25 175 ASP A N 1
ATOM 1386 C CA . ASP A 1 175 ? 17.350 -7.377 -32.078 1.00 79.25 175 ASP A CA 1
ATOM 1387 C C . ASP A 1 175 ? 17.198 -6.340 -30.951 1.00 79.25 175 ASP A C 1
ATOM 1389 O O . ASP A 1 175 ? 18.091 -5.557 -30.632 1.00 79.25 175 ASP A O 1
ATOM 1393 N N . ASN A 1 176 ? 15.988 -6.270 -30.392 1.00 78.94 176 ASN A N 1
ATOM 1394 C CA . ASN A 1 176 ? 15.605 -5.274 -29.400 1.00 78.94 176 ASN A CA 1
ATOM 1395 C C . ASN A 1 176 ? 14.726 -5.898 -28.319 1.00 78.94 176 ASN A C 1
ATOM 1397 O O . ASN A 1 176 ? 13.965 -6.833 -28.565 1.00 78.94 176 ASN A O 1
ATOM 1401 N N . TYR A 1 177 ? 14.809 -5.351 -27.109 1.00 82.12 177 TYR A N 1
ATOM 1402 C CA . TYR A 1 177 ? 13.971 -5.775 -25.994 1.00 82.12 177 TYR A CA 1
ATOM 1403 C C . TYR A 1 177 ? 12.600 -5.096 -26.068 1.00 82.12 177 TYR A C 1
ATOM 1405 O O . TYR A 1 177 ? 12.502 -3.879 -26.246 1.00 82.12 177 TYR A O 1
ATOM 1413 N N . VAL A 1 178 ? 11.538 -5.880 -25.906 1.00 83.88 178 VAL A N 1
ATOM 1414 C CA . VAL A 1 178 ? 10.142 -5.432 -25.936 1.00 83.88 178 VAL A CA 1
ATOM 1415 C C . VAL A 1 178 ? 9.388 -5.944 -24.712 1.00 83.88 178 VAL A C 1
ATOM 1417 O O . VAL A 1 178 ? 9.738 -6.974 -24.137 1.00 83.88 178 VAL A O 1
ATOM 1420 N N . LEU A 1 179 ? 8.343 -5.234 -24.286 1.00 87.31 179 LEU A N 1
ATOM 1421 C CA . LEU A 1 179 ? 7.463 -5.730 -23.226 1.00 87.31 179 LEU A CA 1
ATOM 1422 C C . LEU A 1 179 ? 6.538 -6.821 -23.778 1.00 87.31 179 LEU A C 1
ATOM 1424 O O . LEU A 1 179 ? 5.944 -6.674 -24.848 1.00 87.31 179 LEU A O 1
ATOM 1428 N N . PHE A 1 180 ? 6.358 -7.892 -23.007 1.00 85.56 180 PHE A N 1
ATOM 1429 C CA . PHE A 1 180 ? 5.361 -8.916 -23.277 1.00 85.56 180 PHE A CA 1
ATOM 1430 C C . PHE A 1 180 ? 3.960 -8.319 -23.118 1.00 85.56 180 PHE A C 1
ATOM 1432 O O . PHE A 1 180 ? 3.518 -7.984 -22.018 1.00 85.56 180 PHE A O 1
ATOM 1439 N N . THR A 1 181 ? 3.249 -8.195 -24.234 1.00 86.56 181 THR A N 1
ATOM 1440 C CA . THR A 1 181 ? 1.880 -7.691 -24.273 1.00 86.56 181 THR A CA 1
ATOM 1441 C C . THR A 1 181 ? 1.023 -8.544 -25.194 1.00 86.56 181 THR A C 1
ATOM 1443 O O . THR A 1 181 ? 1.505 -9.126 -26.161 1.00 86.56 181 THR A O 1
ATOM 1446 N N . VAL A 1 182 ? -0.273 -8.601 -24.898 1.00 87.19 182 VAL A N 1
ATOM 1447 C CA . VAL A 1 182 ? -1.280 -9.186 -25.799 1.00 87.19 182 VAL A CA 1
ATOM 1448 C C . VAL A 1 182 ? -1.886 -8.140 -26.747 1.00 87.19 182 VAL A C 1
ATOM 1450 O O . VAL A 1 182 ? -2.779 -8.454 -27.531 1.00 87.19 182 VAL A O 1
ATOM 1453 N N . SER A 1 183 ? -1.447 -6.882 -26.649 1.00 81.75 183 SER A N 1
ATOM 1454 C CA . SER A 1 183 ? -1.900 -5.785 -27.503 1.00 81.75 183 SER A CA 1
ATOM 1455 C C . SER A 1 183 ? -1.207 -5.821 -28.873 1.00 81.75 183 SER A C 1
ATOM 1457 O O . SER A 1 183 ? -0.068 -6.269 -28.971 1.00 81.75 183 SER A O 1
ATOM 1459 N N . PRO A 1 184 ? -1.846 -5.298 -29.938 1.00 80.75 184 PRO A N 1
ATOM 1460 C CA . PRO A 1 184 ? -1.215 -5.187 -31.258 1.00 80.75 184 PRO A CA 1
ATOM 1461 C C . PRO A 1 184 ? -0.083 -4.145 -31.296 1.00 80.75 184 PRO A C 1
ATOM 1463 O O . PRO A 1 184 ? 0.704 -4.119 -32.238 1.00 80.75 184 PRO A O 1
ATOM 1466 N N . THR A 1 185 ? -0.016 -3.270 -30.290 1.00 83.38 185 THR A N 1
ATOM 1467 C CA . THR A 1 185 ? 1.015 -2.240 -30.140 1.00 83.38 185 THR A CA 1
ATOM 1468 C C . THR A 1 185 ? 2.238 -2.813 -29.434 1.00 83.38 185 THR A C 1
ATOM 1470 O O . THR A 1 185 ? 2.124 -3.307 -28.314 1.00 83.38 185 THR A O 1
ATOM 1473 N N . LEU A 1 186 ? 3.408 -2.695 -30.062 1.00 82.62 186 LEU A N 1
ATOM 1474 C CA . LEU A 1 186 ? 4.689 -3.078 -29.469 1.00 82.62 186 LEU A CA 1
ATOM 1475 C C . LEU A 1 186 ? 5.251 -1.946 -28.603 1.00 82.62 186 LEU A C 1
ATOM 1477 O O . LEU A 1 186 ? 5.234 -0.782 -29.003 1.00 82.62 186 LEU A O 1
ATOM 1481 N N . TYR A 1 187 ? 5.789 -2.304 -27.438 1.00 83.19 187 TYR A N 1
ATOM 1482 C CA . TYR A 1 187 ? 6.439 -1.375 -26.513 1.00 83.19 187 TYR A CA 1
ATOM 1483 C C . TYR A 1 187 ? 7.923 -1.718 -26.429 1.00 83.19 187 TYR A C 1
ATOM 1485 O O . TYR A 1 187 ? 8.295 -2.732 -25.837 1.00 83.19 187 TYR A O 1
ATOM 1493 N N . PHE A 1 188 ? 8.757 -0.882 -27.042 1.00 83.94 188 PHE A N 1
ATOM 1494 C CA . PHE A 1 188 ? 10.207 -1.055 -27.056 1.00 83.94 188 PHE A CA 1
ATOM 1495 C C . PHE A 1 188 ? 10.842 -0.525 -25.772 1.00 83.94 188 PHE A C 1
ATOM 1497 O O . PHE A 1 188 ? 10.442 0.514 -25.242 1.00 83.94 188 PHE A O 1
ATOM 1504 N N . LEU A 1 189 ? 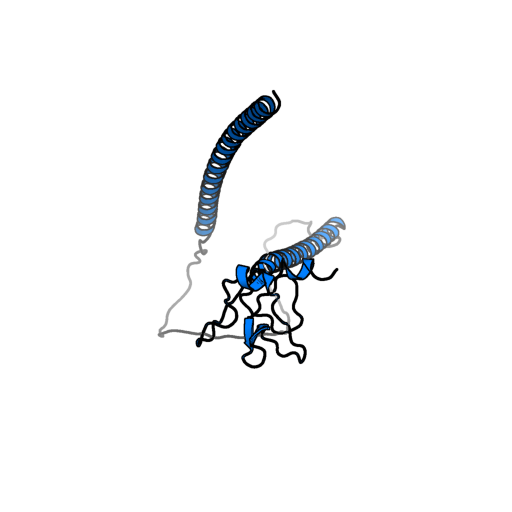11.859 -1.235 -25.294 1.00 83.88 189 LEU A N 1
ATOM 1505 C CA . LEU A 1 189 ? 12.680 -0.799 -24.177 1.00 83.88 189 LEU A CA 1
ATOM 1506 C C . LEU A 1 189 ? 13.643 0.305 -24.633 1.00 83.88 189 LEU A C 1
ATOM 1508 O O . LEU A 1 189 ? 14.329 0.162 -25.644 1.00 83.88 189 LEU A O 1
ATOM 1512 N N . HIS A 1 190 ? 13.724 1.397 -23.873 1.00 80.81 190 HIS A N 1
ATOM 1513 C CA . HIS A 1 190 ? 14.671 2.471 -24.166 1.00 80.81 190 HIS A CA 1
ATOM 1514 C C . HIS A 1 190 ? 16.114 2.029 -23.873 1.00 80.81 190 HIS A C 1
ATOM 1516 O O . HIS A 1 190 ? 16.372 1.325 -22.894 1.00 80.81 190 HIS A O 1
ATOM 1522 N N . SER A 1 191 ? 17.073 2.482 -24.682 1.00 76.44 191 SER A N 1
ATOM 1523 C CA . SER A 1 191 ? 18.486 2.091 -24.564 1.00 76.44 191 SER A CA 1
ATOM 1524 C C . SER A 1 191 ? 19.116 2.487 -23.224 1.00 76.44 191 SER A C 1
ATOM 1526 O O . SER A 1 191 ? 19.941 1.755 -22.685 1.00 76.44 191 SER A O 1
ATOM 1528 N N . GLU A 1 192 ? 18.677 3.600 -22.633 1.00 77.75 192 GLU A N 1
ATOM 1529 C CA . GLU A 1 192 ? 19.121 4.045 -21.303 1.00 77.75 192 GLU A CA 1
ATOM 1530 C C . GLU A 1 192 ? 18.705 3.092 -20.173 1.00 77.75 192 GLU A C 1
ATOM 1532 O O . GLU A 1 192 ? 19.361 3.035 -19.134 1.00 77.75 192 GLU A O 1
ATOM 1537 N N . SER A 1 193 ? 17.625 2.333 -20.366 1.00 79.00 193 SER A N 1
ATOM 1538 C CA . SER A 1 193 ? 17.128 1.380 -19.373 1.00 79.00 193 SER A CA 1
ATOM 1539 C C . SER A 1 193 ? 17.840 0.030 -19.439 1.00 79.00 193 SER A C 1
ATOM 1541 O O . SER A 1 193 ? 17.765 -0.733 -18.481 1.00 79.00 193 SER A O 1
ATOM 1543 N N . LEU A 1 194 ? 18.569 -0.264 -20.521 1.00 75.44 194 LEU A N 1
ATOM 1544 C CA . LEU A 1 194 ? 19.336 -1.508 -20.656 1.00 75.44 194 LEU A CA 1
ATOM 1545 C C . LEU A 1 194 ? 20.417 -1.620 -19.579 1.00 75.44 194 LEU A C 1
ATOM 1547 O O . LEU A 1 194 ? 20.535 -2.656 -18.931 1.00 75.44 194 LEU A O 1
ATOM 1551 N N . ALA A 1 195 ? 21.145 -0.525 -19.337 1.00 73.12 195 ALA A N 1
ATOM 1552 C CA . ALA A 1 195 ? 22.194 -0.465 -18.323 1.00 73.12 195 ALA A CA 1
ATOM 1553 C C . ALA A 1 195 ? 21.645 -0.609 -16.895 1.00 73.12 195 ALA A C 1
ATOM 1555 O O . ALA A 1 195 ? 22.298 -1.196 -16.046 1.00 73.12 195 ALA A O 1
ATOM 1556 N N . ALA A 1 196 ? 20.436 -0.103 -16.632 1.00 76.88 196 ALA A N 1
ATOM 1557 C CA . ALA A 1 196 ? 19.793 -0.219 -15.322 1.00 76.88 196 ALA A CA 1
ATOM 1558 C C . ALA A 1 196 ? 19.266 -1.636 -15.032 1.00 76.88 196 ALA A C 1
ATOM 1560 O O . ALA A 1 196 ? 19.022 -1.981 -13.879 1.00 76.88 196 ALA A O 1
ATOM 1561 N N . LEU A 1 197 ? 19.061 -2.438 -16.079 1.00 72.75 197 LEU A N 1
ATOM 1562 C CA . LEU A 1 197 ? 18.566 -3.811 -15.994 1.00 72.75 197 LEU A CA 1
ATOM 1563 C C . LEU A 1 197 ? 19.664 -4.858 -16.222 1.00 72.75 197 LEU A C 1
ATOM 1565 O O . LEU A 1 197 ? 19.347 -6.043 -16.318 1.00 72.75 197 LEU A O 1
ATOM 1569 N N . ASP A 1 198 ? 20.924 -4.426 -16.344 1.00 72.94 198 ASP A N 1
ATOM 1570 C CA . ASP A 1 198 ? 22.071 -5.260 -16.721 1.00 72.94 198 ASP A CA 1
ATOM 1571 C C . ASP A 1 198 ? 21.818 -6.110 -17.985 1.00 72.94 198 ASP A C 1
ATOM 1573 O O . ASP A 1 198 ? 22.355 -7.209 -18.151 1.00 72.94 198 ASP A O 1
ATOM 1577 N N . LEU A 1 199 ? 20.996 -5.598 -18.908 1.00 70.31 199 LEU A N 1
ATOM 1578 C CA . LEU A 1 199 ? 20.689 -6.251 -20.176 1.00 70.31 199 LEU A CA 1
ATOM 1579 C C . LEU A 1 199 ? 21.712 -5.823 -21.227 1.00 70.31 199 LEU A C 1
ATOM 1581 O O . LEU A 1 199 ? 21.866 -4.637 -21.523 1.00 70.31 199 LEU A O 1
ATOM 1585 N N . LYS A 1 200 ? 22.398 -6.795 -21.834 1.00 68.69 200 LYS A N 1
ATOM 1586 C CA . LYS A 1 200 ? 23.286 -6.539 -22.973 1.00 68.69 200 LYS A CA 1
ATOM 1587 C C . LYS A 1 200 ? 22.497 -6.630 -24.285 1.00 68.69 200 LYS A C 1
ATOM 1589 O O . LYS A 1 200 ? 21.819 -7.638 -24.500 1.00 68.69 200 LYS A O 1
ATOM 1594 N N . PRO A 1 201 ? 22.567 -5.624 -25.173 1.00 61.31 201 PRO A N 1
ATOM 1595 C CA . PRO A 1 201 ? 22.074 -5.768 -26.538 1.00 61.31 201 PRO A CA 1
ATOM 1596 C C . PRO A 1 201 ? 22.984 -6.743 -27.306 1.00 61.31 201 PRO A C 1
ATOM 1598 O O . PRO A 1 201 ? 24.203 -6.592 -27.286 1.00 61.31 201 PRO A O 1
ATOM 1601 N N . GLY A 1 202 ? 22.401 -7.763 -27.940 1.00 57.53 202 GLY A N 1
ATOM 1602 C CA . GLY A 1 202 ? 23.090 -8.593 -28.938 1.00 57.53 202 GLY A CA 1
ATOM 1603 C C . GLY A 1 202 ? 24.009 -9.726 -28.448 1.00 57.53 202 GLY A C 1
ATOM 1604 O O . GLY A 1 202 ? 24.574 -10.427 -29.282 1.00 57.53 202 GLY A O 1
ATOM 1605 N N . GLU A 1 203 ? 24.156 -9.984 -27.143 1.00 48.81 203 GLU A N 1
ATOM 1606 C CA . GLU A 1 203 ? 24.996 -11.093 -26.649 1.00 48.81 203 GLU A CA 1
ATOM 1607 C C . GLU A 1 203 ? 24.300 -11.944 -25.576 1.00 48.81 203 GLU A C 1
ATOM 1609 O O . GLU A 1 203 ? 24.651 -11.865 -24.402 1.00 48.81 203 GLU A O 1
ATOM 1614 N N . CYS A 1 204 ? 23.345 -12.804 -25.953 1.00 41.22 204 CYS A N 1
ATOM 1615 C CA . CYS A 1 204 ? 23.118 -14.064 -25.230 1.00 41.22 204 CYS A CA 1
ATOM 1616 C C . CYS A 1 204 ? 22.190 -15.013 -26.003 1.00 41.22 204 CYS A C 1
ATOM 1618 O O . CYS A 1 204 ? 20.994 -14.767 -26.117 1.00 41.22 204 CYS A O 1
ATOM 1620 N N . GLY A 1 205 ? 22.702 -16.171 -26.432 1.00 43.81 205 GLY A N 1
ATOM 1621 C CA . GLY A 1 205 ? 21.901 -17.310 -26.913 1.00 43.81 205 GLY A CA 1
ATOM 1622 C C . GLY A 1 205 ? 21.108 -18.026 -25.806 1.00 43.81 205 GLY A C 1
ATOM 1623 O O . GLY A 1 205 ? 20.989 -19.250 -25.824 1.00 43.81 205 GLY A O 1
ATOM 1624 N N . LYS A 1 206 ? 20.624 -17.290 -24.800 1.00 41.31 206 LYS A N 1
ATOM 1625 C CA . LYS A 1 206 ? 19.752 -17.773 -23.725 1.00 41.31 206 LYS A CA 1
ATOM 1626 C C . LYS A 1 206 ? 18.734 -16.678 -23.426 1.00 41.31 206 LYS A C 1
ATOM 1628 O O . LYS A 1 206 ? 19.123 -15.569 -23.073 1.00 41.31 206 LYS A O 1
ATOM 1633 N N . CYS A 1 2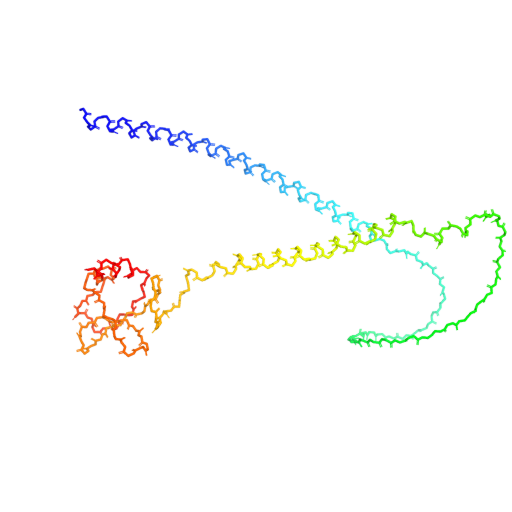07 ? 17.447 -16.996 -23.557 1.00 41.28 207 CYS A N 1
ATOM 1634 C CA . CYS A 1 207 ? 16.341 -16.095 -23.242 1.00 41.28 207 CYS A CA 1
ATOM 1635 C C . CYS A 1 207 ? 16.436 -15.656 -21.773 1.00 41.28 207 CYS A C 1
ATOM 1637 O O . CYS A 1 207 ? 16.096 -16.417 -20.866 1.00 41.28 207 CYS A O 1
ATOM 1639 N N . GLN A 1 208 ? 16.940 -14.449 -21.526 1.00 51.34 208 GLN A N 1
ATOM 1640 C CA . GLN A 1 208 ? 17.022 -13.888 -20.185 1.00 51.34 208 GLN A CA 1
ATOM 1641 C C . GLN A 1 208 ? 15.652 -13.292 -19.846 1.00 51.34 208 GLN A C 1
ATOM 1643 O O . GLN A 1 208 ? 15.281 -12.228 -20.331 1.00 51.34 208 GLN A O 1
ATOM 1648 N N . ILE A 1 209 ? 14.861 -14.041 -19.077 1.00 51.59 209 ILE A N 1
ATOM 1649 C CA . ILE A 1 209 ? 13.578 -13.579 -18.545 1.00 51.59 209 ILE A CA 1
ATOM 1650 C C . ILE A 1 209 ? 13.888 -12.738 -17.309 1.00 51.59 209 ILE A C 1
ATOM 1652 O O . ILE A 1 209 ? 14.230 -13.282 -16.259 1.00 51.59 209 ILE A O 1
ATOM 1656 N N . THR A 1 210 ? 13.790 -11.417 -17.442 1.00 55.81 210 THR A N 1
ATOM 1657 C CA . THR A 1 210 ? 14.024 -10.485 -16.334 1.00 55.81 210 THR A CA 1
ATOM 1658 C C . THR A 1 210 ? 12.704 -9.847 -15.911 1.00 55.81 210 THR A C 1
ATOM 1660 O O . THR A 1 210 ? 12.029 -9.196 -16.710 1.00 55.81 210 THR A O 1
ATOM 1663 N N . PHE A 1 211 ? 12.346 -10.021 -14.638 1.00 57.53 211 PHE A N 1
ATOM 1664 C CA . PHE A 1 211 ? 11.259 -9.293 -13.982 1.00 57.53 211 PHE A CA 1
ATOM 1665 C C . PHE A 1 211 ? 11.845 -8.038 -13.336 1.00 57.53 211 PHE A C 1
ATOM 1667 O O . PHE A 1 211 ? 12.792 -8.146 -12.557 1.00 57.53 211 PHE A O 1
ATOM 1674 N N . SER A 1 212 ? 11.322 -6.850 -13.652 1.00 56.97 212 SER A N 1
ATOM 1675 C CA . SER A 1 212 ? 11.851 -5.600 -13.092 1.00 56.97 212 SER A CA 1
ATOM 1676 C C . SER A 1 212 ? 10.772 -4.712 -12.489 1.00 56.97 212 SER A C 1
ATOM 1678 O O . SER A 1 212 ? 9.782 -4.388 -13.139 1.00 56.97 212 SER A O 1
ATOM 1680 N N . TYR A 1 213 ? 11.030 -4.274 -11.254 1.00 50.78 213 TYR A N 1
ATOM 1681 C CA . TYR A 1 213 ? 10.244 -3.286 -10.510 1.00 50.78 213 TYR A CA 1
ATOM 1682 C C . TYR A 1 213 ? 10.669 -1.830 -10.803 1.00 50.78 213 TYR A C 1
ATOM 1684 O O . TYR A 1 213 ? 10.021 -0.897 -10.337 1.00 50.78 213 TYR A O 1
ATOM 1692 N N . TYR A 1 214 ? 11.757 -1.611 -11.558 1.00 46.44 214 TYR A N 1
ATOM 1693 C CA . TYR A 1 214 ? 12.449 -0.312 -11.629 1.00 46.44 214 TYR A CA 1
ATOM 1694 C C . TYR A 1 214 ? 12.259 0.470 -12.934 1.00 46.44 214 TYR A C 1
ATOM 1696 O O . TYR A 1 214 ? 12.735 1.600 -13.039 1.00 46.44 214 TYR A O 1
ATOM 1704 N N . LEU A 1 215 ? 11.565 -0.079 -13.934 1.00 49.72 215 LEU A N 1
ATOM 1705 C CA . LEU A 1 215 ? 11.664 0.444 -15.303 1.00 49.72 215 LEU A CA 1
ATOM 1706 C C . LEU A 1 215 ? 11.010 1.824 -15.524 1.00 49.72 215 LEU A C 1
ATOM 1708 O O . LEU A 1 215 ? 11.221 2.476 -16.545 1.00 49.72 215 LEU A O 1
ATOM 1712 N N . LEU A 1 216 ? 10.215 2.308 -14.575 1.00 47.69 216 LEU A N 1
ATOM 1713 C CA . LEU A 1 216 ? 9.228 3.319 -14.907 1.00 47.69 216 LEU A CA 1
ATOM 1714 C C . LEU A 1 216 ? 9.575 4.766 -14.506 1.00 47.69 216 LEU A C 1
ATOM 1716 O O . LEU A 1 216 ? 8.987 5.713 -15.036 1.00 47.69 216 LEU A O 1
ATOM 1720 N N . LEU A 1 217 ? 10.602 4.988 -13.679 1.00 35.72 217 LEU A N 1
ATOM 1721 C CA . LEU A 1 217 ? 11.038 6.362 -13.395 1.00 35.72 217 LEU A CA 1
ATOM 1722 C C . LEU A 1 217 ? 11.650 7.047 -14.638 1.00 35.72 217 LEU A C 1
ATOM 1724 O O . LEU A 1 217 ? 11.601 8.269 -14.746 1.00 35.72 217 LEU A O 1
ATOM 1728 N N . GLN A 1 218 ? 12.155 6.277 -15.611 1.00 39.56 218 GLN A N 1
ATOM 1729 C CA . GLN A 1 218 ? 12.773 6.821 -16.828 1.00 39.56 218 GLN A CA 1
ATOM 1730 C C . GLN A 1 218 ? 11.794 7.092 -17.979 1.00 39.56 218 GLN A C 1
ATOM 1732 O O . GLN A 1 218 ? 11.987 8.070 -18.698 1.00 39.56 218 GLN A O 1
ATOM 1737 N N . ILE A 1 219 ? 10.699 6.334 -18.126 1.00 40.94 219 ILE A N 1
ATOM 1738 C CA . ILE A 1 219 ? 9.733 6.567 -19.224 1.00 40.94 219 ILE A CA 1
ATOM 1739 C C . ILE A 1 219 ? 9.018 7.926 -19.067 1.00 40.94 219 ILE A C 1
ATOM 1741 O O . ILE A 1 219 ? 8.690 8.579 -20.056 1.00 40.94 219 ILE A O 1
ATOM 1745 N N . THR A 1 220 ? 8.865 8.423 -17.834 1.00 33.16 220 THR A N 1
ATOM 1746 C CA . THR A 1 220 ? 8.229 9.729 -17.567 1.00 33.16 220 THR A CA 1
ATOM 1747 C C . THR A 1 220 ? 9.114 10.928 -17.959 1.00 33.16 220 THR A C 1
ATOM 1749 O O . THR A 1 220 ? 8.607 12.037 -18.112 1.00 33.16 220 THR A O 1
ATOM 1752 N N . LEU A 1 221 ? 10.424 10.736 -18.167 1.00 32.50 221 LEU A N 1
ATOM 1753 C CA . LEU A 1 221 ? 11.356 11.824 -18.505 1.00 32.50 221 LEU A CA 1
ATOM 1754 C C . LEU A 1 221 ? 11.571 12.032 -20.015 1.00 32.50 221 LEU A C 1
ATOM 1756 O O . LEU A 1 221 ? 12.114 13.066 -20.391 1.00 32.50 221 LEU A O 1
ATOM 1760 N N . LEU A 1 222 ? 11.104 11.117 -20.874 1.00 33.12 222 LEU A N 1
ATOM 1761 C CA . LEU A 1 222 ? 11.330 11.160 -22.331 1.00 33.12 222 LEU A CA 1
ATOM 1762 C C . LEU A 1 222 ? 10.085 11.497 -23.179 1.00 33.12 222 LEU A C 1
ATOM 1764 O O . LEU A 1 222 ? 10.161 11.477 -24.401 1.00 33.12 222 LEU A O 1
ATOM 1768 N N . SER A 1 223 ? 8.947 11.842 -22.564 1.00 31.77 223 SER A N 1
ATOM 1769 C CA . SER A 1 223 ? 7.743 12.328 -23.276 1.00 31.77 223 SER A CA 1
ATOM 1770 C C . SER A 1 223 ? 7.540 13.849 -23.170 1.00 31.77 223 SER A C 1
ATOM 1772 O O . SER A 1 223 ? 6.431 14.317 -22.905 1.00 31.77 223 SER A O 1
ATOM 1774 N N . LYS A 1 224 ? 8.603 14.633 -23.377 1.00 33.72 224 LYS A N 1
ATOM 1775 C CA . LYS A 1 224 ? 8.515 16.074 -23.661 1.00 33.72 224 LYS A CA 1
ATOM 1776 C C . LYS A 1 224 ? 9.299 16.429 -24.910 1.00 33.72 224 LYS A C 1
ATOM 1778 O O . LYS A 1 224 ? 10.437 15.933 -25.028 1.00 33.72 224 LYS A O 1
#

Radius of gyration: 39.21 Å; chains: 1; bounding box: 95×82×88 Å

Secondary structure (DSSP, 8-state):
-HHHHHHHHHHHHHHHHHHHHHHHHHHHHHHHHHHHHHHHHHHHHHHHHHHHHHHT------------------------------------------------SSSSS---HHHHHHHHHHHHHHHHHHHHHHHHHHHHHHHHHTTSGGG------SS--TT--EEEEEETTTTEEEE--SSSS--BPPHHHHHHTTPPSS--SS---EEES-THHHHTTS--

Foldseek 3Di:
DVVVVVVVVVVVVVVVVVVVVVVVVVVVVVVVVVVVVVVVVVVVVVVVVVVVVVVPPDDDDDDDDDDDDDDDDDDDDDDDDDDDDDDDDDDDDDDDDDDDDPDPPPPPPDPDVVNVVVVVVVVVVVVVVVVVVVVVVVVVVVVVVVVPPLDPPDADQDPDDAQGWWKWWQDPVVLFIWTRHPDPDIHTQDPVCCVVQVHDRPDDPDIDTDTDRPRHVPVVVPPD

Organism: NCBI:txid211598